Protein AF-0000000065898394 (afdb_homodimer)

Solvent-accessible surface area (backbone atoms only — not comparable to full-atom values): 13462 Å² total; per-residue (Å²): 128,86,86,62,83,46,70,69,46,39,51,31,12,18,53,19,0,8,52,13,18,29,51,33,50,51,50,41,50,46,38,35,69,76,65,64,40,54,68,66,58,34,49,41,51,39,34,35,53,18,21,33,49,26,18,24,44,48,18,25,50,54,57,53,61,62,63,65,68,68,86,78,73,74,71,81,68,70,71,54,57,51,35,18,48,29,56,3,20,16,17,8,27,6,44,39,29,60,54,48,48,55,35,64,75,39,86,59,51,65,64,35,51,52,50,50,51,51,43,52,50,53,36,53,64,46,24,59,61,24,21,52,50,13,28,49,57,50,75,94,130,86,86,61,85,46,72,69,46,41,51,31,12,17,53,18,0,8,52,12,18,30,51,33,50,52,52,41,49,45,39,35,68,76,65,63,41,54,69,66,57,35,49,39,51,39,33,36,53,18,22,33,51,25,19,24,44,47,19,25,49,53,58,56,60,62,64,67,69,70,87,80,75,75,70,81,69,71,74,53,56,50,36,18,49,29,56,2,21,17,18,7,26,4,46,38,30,62,55,46,48,56,34,64,76,38,87,60,52,66,63,34,51,52,50,52,51,51,42,52,52,53,38,54,64,46,25,59,61,24,22,51,50,14,30,49,58,52,76,94

Organism: Corynebacterium jeikeium (strain K411) (NCBI:txid306537)

InterPro domains:
  IPR003691 Fluoride-specific ion channel FluC [PF02537] (11-128)

pLDDT: mean 79.72, std 17.91, range [32.56, 98.62]

Structure (mmCIF, N/CA/C/O backbone):
data_AF-0000000065898394-model_v1
#
loop_
_entity.id
_entity.type
_entity.pdbx_description
1 polymer 'Fluoride-specific ion channel FluC 1'
#
loop_
_atom_site.group_PDB
_atom_site.id
_atom_site.type_symbol
_atom_site.label_atom_id
_atom_site.label_alt_id
_atom_site.label_comp_id
_atom_site.label_asym_id
_atom_site.label_entity_id
_atom_site.label_seq_id
_atom_site.pdbx_PDB_ins_code
_atom_site.Cartn_x
_atom_site.Cartn_y
_atom_site.Cartn_z
_atom_site.occupancy
_atom_site.B_iso_or_equiv
_atom_site.auth_seq_id
_atom_site.auth_comp_id
_atom_site.auth_asym_id
_atom_site.auth_atom_id
_atom_site.pdbx_PDB_model_num
ATOM 1 N N . MET A 1 1 ? 14.742 -14.758 -21.812 1 33.06 1 MET A N 1
ATOM 2 C CA . MET A 1 1 ? 13.406 -14.188 -21.75 1 33.06 1 MET A CA 1
ATOM 3 C C . MET A 1 1 ? 13.391 -12.922 -20.891 1 33.06 1 MET A C 1
ATOM 5 O O . MET A 1 1 ? 13.812 -12.953 -19.734 1 33.06 1 MET A O 1
ATOM 9 N N . ASN A 1 2 ? 13.594 -11.82 -21.281 1 41.19 2 ASN A N 1
ATOM 10 C CA . ASN A 1 2 ? 13.828 -10.469 -20.766 1 41.19 2 ASN A CA 1
ATOM 11 C C . ASN A 1 2 ? 12.781 -10.062 -19.734 1 41.19 2 ASN A C 1
ATOM 13 O O . ASN A 1 2 ? 11.617 -9.844 -20.078 1 41.19 2 ASN A O 1
ATOM 17 N N . THR A 1 3 ? 12.539 -10.742 -18.516 1 51.81 3 THR A N 1
ATOM 18 C CA . THR A 1 3 ? 11.633 -10.953 -17.391 1 51.81 3 THR A CA 1
ATOM 19 C C . THR A 1 3 ? 11.164 -9.625 -16.812 1 51.81 3 THR A C 1
ATOM 21 O O . THR A 1 3 ? 10.727 -9.562 -15.656 1 51.81 3 THR A O 1
ATOM 24 N N . GLY A 1 4 ? 11.523 -8.508 -17.516 1 61.09 4 GLY A N 1
ATOM 25 C CA . GLY A 1 4 ? 11.133 -7.176 -17.062 1 61.09 4 GLY A CA 1
ATOM 26 C C . GLY A 1 4 ? 9.656 -6.887 -17.266 1 61.09 4 GLY A C 1
ATOM 27 O O . GLY A 1 4 ? 8.953 -7.645 -17.938 1 61.09 4 GLY A O 1
ATOM 28 N N . ALA A 1 5 ? 9.086 -6.023 -16.469 1 74.06 5 ALA A N 1
ATOM 29 C CA . ALA A 1 5 ? 7.688 -5.605 -16.594 1 74.06 5 ALA A CA 1
ATOM 30 C C . ALA A 1 5 ? 7.359 -5.16 -18.016 1 74.06 5 ALA A C 1
ATOM 32 O O . ALA A 1 5 ? 8.086 -4.352 -18.594 1 74.06 5 ALA A O 1
ATOM 33 N N . THR A 1 6 ? 6.414 -5.875 -18.688 1 85.19 6 THR A N 1
ATOM 34 C CA . THR A 1 6 ? 5.941 -5.414 -19.984 1 85.19 6 THR A CA 1
ATOM 35 C C . THR A 1 6 ? 5.113 -4.141 -19.844 1 85.19 6 THR A C 1
ATOM 37 O O . THR A 1 6 ? 4.641 -3.822 -18.75 1 85.19 6 THR A O 1
ATOM 40 N N . LEU A 1 7 ? 5.078 -3.393 -20.938 1 90.06 7 LEU A N 1
ATOM 41 C CA . LEU A 1 7 ? 4.312 -2.152 -20.906 1 90.06 7 LEU A CA 1
ATOM 42 C C . LEU A 1 7 ? 2.855 -2.422 -20.547 1 90.06 7 LEU A C 1
ATOM 44 O O . LEU A 1 7 ? 2.236 -1.641 -19.828 1 90.06 7 LEU A O 1
ATOM 48 N N . ILE A 1 8 ? 2.336 -3.51 -21.062 1 90.69 8 ILE A N 1
ATOM 49 C CA . ILE A 1 8 ? 0.945 -3.848 -20.781 1 90.69 8 ILE A CA 1
ATOM 50 C C . ILE A 1 8 ? 0.788 -4.164 -19.297 1 90.69 8 ILE A C 1
ATOM 52 O O . ILE A 1 8 ? -0.216 -3.799 -18.672 1 90.69 8 ILE A O 1
ATOM 56 N N . GLU A 1 9 ? 1.745 -4.824 -18.719 1 92 9 GLU A N 1
ATOM 57 C CA . GLU A 1 9 ? 1.724 -5.109 -17.281 1 92 9 GLU A CA 1
ATOM 58 C C . GLU A 1 9 ? 1.818 -3.822 -16.469 1 92 9 GLU A C 1
ATOM 60 O O . GLU A 1 9 ? 1.101 -3.654 -15.484 1 92 9 GLU A O 1
ATOM 65 N N . LEU A 1 10 ? 2.641 -2.959 -16.938 1 94.69 10 LEU A N 1
ATOM 66 C CA . LEU A 1 10 ? 2.832 -1.697 -16.219 1 94.69 10 LEU A CA 1
ATOM 67 C C . LEU A 1 10 ? 1.564 -0.851 -16.281 1 94.69 10 LEU A C 1
ATOM 69 O O . LEU A 1 10 ? 1.188 -0.231 -15.273 1 94.69 10 LEU A O 1
ATOM 73 N N . LEU A 1 11 ? 0.945 -0.84 -17.406 1 96 11 LEU A N 1
ATOM 74 C CA . LEU A 1 11 ? -0.292 -0.081 -17.547 1 96 11 LEU A CA 1
ATOM 75 C C . LEU A 1 11 ? -1.404 -0.697 -16.703 1 96 11 LEU A C 1
ATOM 77 O O . LEU A 1 11 ? -2.215 0.022 -16.109 1 96 11 LEU A O 1
ATOM 81 N N . ALA A 1 12 ? -1.429 -1.987 -16.688 1 96.12 12 ALA A N 1
ATOM 82 C CA . ALA A 1 12 ? -2.412 -2.686 -15.867 1 96.12 12 ALA A CA 1
ATOM 83 C C . ALA A 1 12 ? -2.205 -2.377 -14.391 1 96.12 12 ALA A C 1
ATOM 85 O O . ALA A 1 12 ? -3.162 -2.076 -13.672 1 96.12 12 ALA A O 1
ATOM 86 N N . VAL A 1 13 ? -0.972 -2.4 -13.984 1 97.31 13 VAL A N 1
ATOM 87 C CA . VAL A 1 13 ? -0.625 -2.137 -12.594 1 97.31 13 VAL A CA 1
ATOM 88 C C . VAL A 1 13 ? -0.946 -0.684 -12.25 1 97.31 13 VAL A C 1
ATOM 90 O O . VAL A 1 13 ? -1.49 -0.4 -11.18 1 97.31 13 VAL A O 1
ATOM 93 N N . ALA A 1 14 ? -0.649 0.174 -13.18 1 98.25 14 ALA A N 1
ATOM 94 C CA . ALA A 1 14 ? -0.905 1.594 -12.953 1 98.25 14 ALA A CA 1
ATOM 95 C C . ALA A 1 14 ? -2.402 1.871 -12.844 1 98.25 14 ALA A C 1
ATOM 97 O O . ALA A 1 14 ? -2.844 2.613 -11.969 1 98.25 14 ALA A O 1
ATOM 98 N N . LEU A 1 15 ? -3.129 1.306 -13.734 1 97.81 15 LEU A N 1
ATOM 99 C CA . LEU A 1 15 ? -4.578 1.476 -13.719 1 97.81 15 LEU A CA 1
ATOM 100 C C . LEU A 1 15 ? -5.18 0.887 -12.445 1 97.81 15 LEU A C 1
ATOM 102 O O . LEU A 1 15 ? -5.992 1.531 -11.781 1 97.81 15 LEU A O 1
ATOM 106 N N . GLY A 1 16 ? -4.809 -0.313 -12.156 1 98.31 16 GLY A N 1
ATOM 107 C CA . GLY A 1 16 ? -5.266 -0.941 -10.922 1 98.31 16 GLY A CA 1
ATOM 108 C C . GLY A 1 16 ? -4.844 -0.188 -9.68 1 98.31 16 GLY A C 1
ATOM 109 O O . GLY A 1 16 ? -5.652 0.022 -8.773 1 98.31 16 GLY A O 1
ATOM 110 N N . GLY A 1 17 ? -3.57 0.218 -9.672 1 98.38 17 GLY A N 1
ATOM 111 C CA . GLY A 1 17 ? -3.033 0.947 -8.531 1 98.38 17 GLY A CA 1
ATOM 112 C C . GLY A 1 17 ? -3.729 2.273 -8.297 1 98.38 17 GLY A C 1
ATOM 113 O O . GLY A 1 17 ? -4.02 2.631 -7.152 1 98.38 17 GLY A O 1
ATOM 114 N N . GLY A 1 18 ? -3.926 2.994 -9.383 1 98.56 18 GLY A N 1
ATOM 115 C CA . GLY A 1 18 ? -4.66 4.242 -9.258 1 98.56 18 GLY A CA 1
ATOM 116 C C . GLY A 1 18 ? -6.078 4.055 -8.75 1 98.56 18 GLY A C 1
ATOM 117 O O . GLY A 1 18 ? -6.543 4.809 -7.895 1 98.56 18 GLY A O 1
ATOM 118 N N . THR A 1 19 ? -6.773 3.088 -9.305 1 98.31 19 THR A N 1
ATOM 119 C CA . THR A 1 19 ? -8.125 2.768 -8.852 1 98.31 19 THR A CA 1
ATOM 120 C C . THR A 1 19 ? -8.117 2.342 -7.387 1 98.31 19 THR A C 1
ATOM 122 O O . THR A 1 19 ? -8.984 2.748 -6.613 1 98.31 19 THR A O 1
ATOM 125 N N . GLY A 1 20 ? -7.152 1.517 -7.02 1 98.38 20 GLY A N 1
ATOM 126 C CA . GLY A 1 20 ? -7.012 1.089 -5.637 1 98.38 20 GLY A CA 1
ATOM 127 C C . GLY A 1 20 ? -6.773 2.24 -4.676 1 98.38 20 GLY A C 1
ATOM 128 O O . GLY A 1 20 ? -7.414 2.322 -3.627 1 98.38 20 GLY A O 1
ATOM 129 N N . ALA A 1 21 ? -5.91 3.08 -5.074 1 98.25 21 ALA A N 1
ATOM 130 C CA . ALA A 1 21 ? -5.594 4.242 -4.246 1 98.25 21 ALA A CA 1
ATOM 131 C C . ALA A 1 21 ? -6.816 5.137 -4.07 1 98.25 21 ALA A C 1
ATOM 133 O O . ALA A 1 21 ? -7.07 5.641 -2.971 1 98.25 21 ALA A O 1
ATOM 134 N N . ALA A 1 22 ? -7.512 5.34 -5.152 1 97.62 22 ALA A N 1
ATOM 135 C CA . ALA A 1 22 ? -8.719 6.156 -5.082 1 97.62 22 ALA A CA 1
ATOM 136 C C . ALA A 1 22 ? -9.766 5.516 -4.168 1 97.62 22 ALA A C 1
ATOM 138 O O . ALA A 1 22 ? -10.406 6.207 -3.373 1 97.62 22 ALA A O 1
ATOM 139 N N . ALA A 1 23 ? -10 4.246 -4.324 1 97.75 23 ALA A N 1
ATOM 140 C CA . ALA A 1 23 ? -10.945 3.521 -3.486 1 97.75 23 ALA A CA 1
ATOM 141 C C . ALA A 1 23 ? -10.547 3.594 -2.016 1 97.75 23 ALA A C 1
ATOM 143 O O . ALA A 1 23 ? -11.398 3.773 -1.141 1 97.75 23 ALA A O 1
ATOM 144 N N . ARG A 1 24 ? -9.273 3.381 -1.74 1 97.44 24 ARG A N 1
ATOM 145 C CA . ARG A 1 24 ? -8.766 3.525 -0.379 1 97.44 24 ARG A CA 1
ATOM 146 C C . ARG A 1 24 ? -9.094 4.902 0.184 1 97.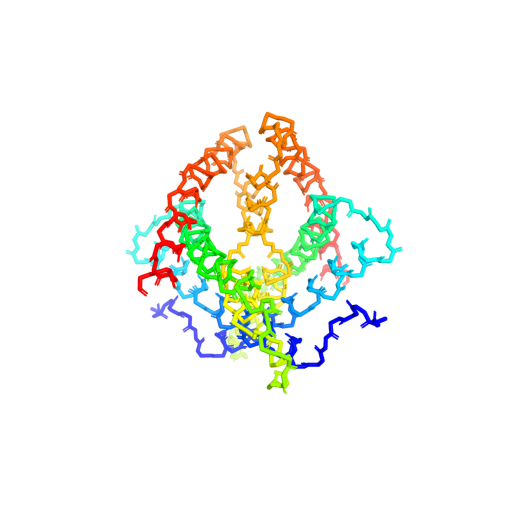44 24 ARG A C 1
ATOM 148 O O . ARG A 1 24 ? -9.547 5.023 1.324 1 97.44 24 ARG A O 1
ATOM 155 N N . TYR A 1 25 ? -8.836 5.879 -0.61 1 95.38 25 TYR A N 1
ATOM 156 C CA . TYR A 1 25 ? -9.039 7.258 -0.182 1 95.38 25 TYR A CA 1
ATOM 157 C C . TYR A 1 25 ? -10.5 7.504 0.18 1 95.38 25 TYR A C 1
ATOM 159 O O . TYR A 1 25 ? -10.797 8.102 1.217 1 95.38 25 TYR A O 1
ATOM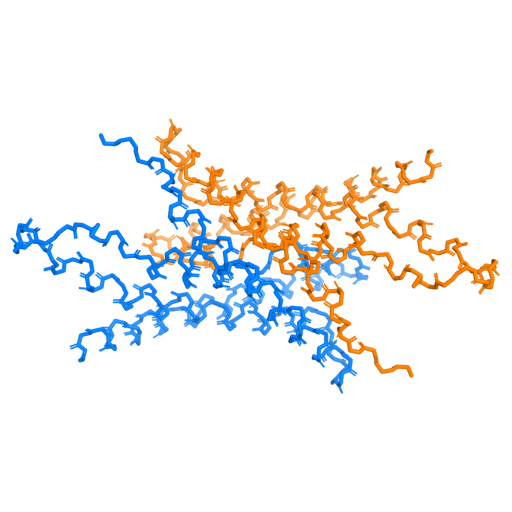 167 N N . VAL A 1 26 ? -11.344 7.055 -0.683 1 95.31 26 VAL A N 1
ATOM 168 C CA . VAL A 1 26 ? -12.773 7.238 -0.465 1 95.31 26 VAL A CA 1
ATOM 169 C C . VAL A 1 26 ? -13.211 6.48 0.788 1 95.31 26 VAL A C 1
ATOM 171 O O . VAL A 1 26 ? -13.906 7.031 1.644 1 95.31 26 VAL A O 1
ATOM 174 N N . LEU A 1 27 ? -12.828 5.242 0.938 1 94.56 27 LEU A N 1
ATOM 175 C CA . LEU A 1 27 ? -13.242 4.426 2.078 1 94.56 27 LEU A CA 1
ATOM 176 C C . LEU A 1 27 ? -12.648 4.969 3.373 1 94.56 27 LEU A C 1
ATOM 178 O O . LEU A 1 27 ? -13.352 5.098 4.379 1 94.56 27 LEU A O 1
ATOM 182 N N . ASP A 1 28 ? -11.328 5.273 3.354 1 93.12 28 ASP A N 1
ATOM 183 C CA . ASP A 1 28 ? -10.633 5.789 4.527 1 93.12 28 ASP A CA 1
ATOM 184 C C . ASP A 1 28 ? -11.273 7.086 5.02 1 93.12 28 ASP A C 1
ATOM 186 O O . ASP A 1 28 ? -11.539 7.238 6.215 1 93.12 28 ASP A O 1
ATOM 190 N N . THR A 1 29 ? -11.531 7.992 4.066 1 90.56 29 THR A N 1
ATOM 191 C CA . THR A 1 29 ? -12.141 9.273 4.414 1 90.56 29 THR A CA 1
ATOM 192 C C . THR A 1 29 ? -13.57 9.07 4.926 1 90.56 29 THR A C 1
ATOM 194 O O . THR A 1 29 ? -14 9.75 5.863 1 90.56 29 THR A O 1
ATOM 197 N N . HIS A 1 30 ? -14.266 8.156 4.266 1 91.19 30 HIS A N 1
ATOM 198 C CA . HIS A 1 30 ? -15.641 7.871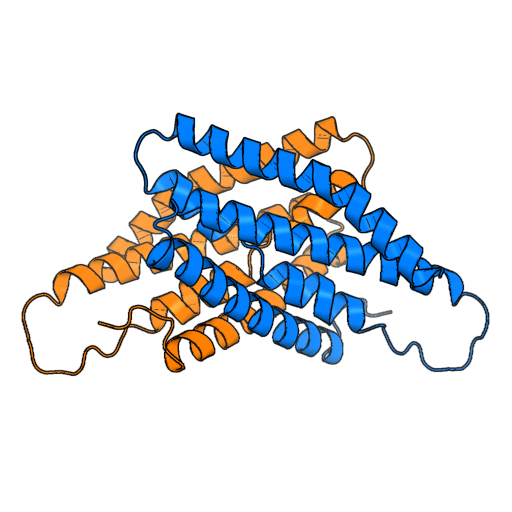 4.672 1 91.19 30 HIS A CA 1
ATOM 199 C C . HIS A 1 30 ? -15.688 7.328 6.098 1 91.19 30 HIS A C 1
ATOM 201 O O . HIS A 1 30 ? -16.516 7.766 6.902 1 91.19 30 HIS A O 1
ATOM 207 N N . LEU A 1 31 ? -14.859 6.414 6.461 1 90.44 31 LEU A N 1
ATOM 208 C CA . LEU A 1 31 ? -14.836 5.789 7.781 1 90.44 31 LEU A CA 1
ATOM 209 C C . LEU A 1 31 ? -14.422 6.793 8.852 1 90.44 31 LEU A C 1
ATOM 211 O O . LEU A 1 31 ? -14.953 6.781 9.961 1 90.44 31 LEU A O 1
ATOM 215 N N . LYS A 1 32 ? -13.531 7.711 8.555 1 86.69 32 LYS A N 1
ATOM 216 C CA . LYS A 1 32 ? -13.062 8.703 9.516 1 86.69 32 LYS A CA 1
ATOM 217 C C . LYS A 1 32 ? -14.086 9.82 9.703 1 86.69 32 LYS A C 1
ATOM 219 O O . LYS A 1 32 ? -14.367 10.227 10.836 1 86.69 32 LYS A O 1
ATOM 224 N N . SER A 1 33 ? -14.648 10.32 8.625 1 83.94 33 SER A N 1
ATOM 225 C CA . SER A 1 33 ? -15.547 11.469 8.688 1 83.94 33 SER A CA 1
ATOM 226 C C . SER A 1 33 ? -16.938 11.062 9.141 1 83.94 33 SER A C 1
ATOM 228 O O . SER A 1 33 ? -17.547 11.719 9.992 1 83.94 33 SER A O 1
ATOM 230 N N . LYS A 1 34 ? -17.422 10.07 8.578 1 78.75 34 LYS A N 1
ATOM 231 C CA . LYS A 1 34 ? -18.828 9.719 8.836 1 78.75 34 LYS A CA 1
ATOM 232 C C . LYS A 1 34 ? -18.953 8.898 10.117 1 78.75 34 LYS A C 1
ATOM 234 O O . LYS A 1 34 ? -19.938 9.047 10.852 1 78.75 34 LYS A O 1
ATOM 239 N N . HIS A 1 35 ? -17.938 8.156 10.5 1 77.62 35 HIS A N 1
ATOM 240 C CA . HIS A 1 35 ? -18.109 7.238 11.625 1 77.62 35 HIS A CA 1
ATOM 241 C C . HIS A 1 35 ? -17.172 7.594 12.773 1 77.62 35 HIS A C 1
ATOM 243 O O . HIS A 1 35 ? -17.234 6.973 13.836 1 77.62 35 HIS A O 1
ATOM 249 N N . GLY A 1 36 ? -16.344 8.602 12.555 1 78.75 36 GLY A N 1
ATOM 250 C CA . GLY A 1 36 ? -15.438 9.055 13.602 1 78.75 36 GLY A CA 1
ATOM 251 C C . GLY A 1 36 ? -14.398 8.023 13.992 1 78.75 36 GLY A C 1
ATOM 252 O O . GLY A 1 36 ? -13.945 7.992 15.133 1 78.75 36 GLY A O 1
ATOM 253 N N . TRP A 1 37 ? -14.086 7.098 13.062 1 80.06 37 TRP A N 1
ATOM 254 C CA . TRP A 1 37 ? -13.125 6.039 13.375 1 80.06 37 TRP A CA 1
ATOM 255 C C . TRP A 1 37 ? -11.727 6.613 13.555 1 80.06 37 TRP A C 1
ATOM 257 O O . TRP A 1 37 ? -11.344 7.574 12.883 1 80.06 37 TRP A O 1
ATOM 267 N N . ALA A 1 38 ? -11.102 5.98 14.516 1 82.5 38 ALA A N 1
ATOM 268 C CA . ALA A 1 38 ? -9.672 6.293 14.633 1 82.5 38 ALA A CA 1
ATOM 269 C C . ALA A 1 38 ? -8.922 5.895 13.367 1 82.5 38 ALA A C 1
ATOM 271 O O . ALA A 1 38 ? -9.219 4.863 12.758 1 82.5 38 ALA A O 1
ATOM 272 N N . PRO A 1 39 ? -7.957 6.648 13.008 1 84.94 39 PRO A N 1
ATOM 273 C CA . PRO A 1 39 ? -7.246 6.445 11.742 1 84.94 39 PRO A CA 1
ATOM 274 C C . PRO A 1 39 ? -6.672 5.039 11.602 1 84.94 39 PRO A C 1
ATOM 276 O O . PRO A 1 39 ? -6.746 4.441 10.523 1 84.94 39 PRO A O 1
ATOM 279 N N . LEU A 1 40 ? -6.191 4.484 12.664 1 83.69 40 LEU A N 1
ATOM 280 C CA . LEU A 1 40 ? -5.582 3.16 12.578 1 83.69 40 LEU A CA 1
ATOM 281 C C . LEU A 1 40 ? -6.637 2.094 12.312 1 83.69 40 LEU A C 1
ATOM 283 O O . LEU A 1 40 ? -6.363 1.098 11.633 1 83.69 40 LEU A O 1
ATOM 287 N N . TRP A 1 41 ? -7.848 2.34 12.805 1 85.38 41 TRP A N 1
ATOM 288 C CA . TRP A 1 41 ? -8.922 1.383 12.562 1 85.38 41 TRP A CA 1
ATOM 289 C C . TRP A 1 41 ? -9.375 1.438 11.109 1 85.38 41 TRP A C 1
ATOM 291 O O . TRP A 1 41 ? -9.672 0.405 10.5 1 85.38 41 TRP A O 1
ATOM 301 N N . SER A 1 42 ? -9.461 2.607 10.641 1 90.69 42 SER A N 1
ATOM 302 C CA . SER A 1 42 ? -9.82 2.768 9.234 1 90.69 42 SER A CA 1
ATOM 303 C C . SER A 1 42 ? -8.82 2.062 8.32 1 90.69 42 SER A C 1
ATOM 305 O O . SER A 1 42 ? -9.211 1.348 7.398 1 90.69 42 SER A O 1
ATOM 307 N N . LEU A 1 43 ? -7.578 2.197 8.625 1 90.69 43 LEU A N 1
ATOM 308 C CA . LEU A 1 43 ? -6.523 1.603 7.812 1 90.69 43 LEU A CA 1
ATOM 309 C C . LEU A 1 43 ? -6.492 0.087 7.988 1 90.69 43 LEU A C 1
ATOM 311 O O . LEU A 1 43 ? -6.148 -0.642 7.055 1 90.69 43 LEU A O 1
ATOM 315 N N . ALA A 1 44 ? -6.887 -0.333 9.188 1 88.38 44 ALA A N 1
ATOM 316 C CA . ALA A 1 44 ? -6.996 -1.772 9.406 1 88.38 44 ALA A CA 1
ATOM 317 C C . ALA A 1 44 ? -8.047 -2.389 8.484 1 88.38 44 ALA A C 1
ATOM 319 O O . ALA A 1 44 ? -7.828 -3.457 7.91 1 88.38 44 ALA A O 1
ATOM 320 N N . VAL A 1 45 ? -9.133 -1.725 8.344 1 91.62 45 VAL A N 1
ATOM 321 C CA . VAL A 1 45 ? -10.211 -2.201 7.48 1 91.62 45 VAL A CA 1
ATOM 322 C C . VAL A 1 45 ? -9.734 -2.207 6.027 1 91.62 45 VAL A C 1
ATOM 324 O O . VAL A 1 45 ? -9.945 -3.184 5.305 1 91.62 45 VAL A O 1
ATOM 327 N N . VAL A 1 46 ? -9.094 -1.174 5.582 1 94.5 46 VAL A N 1
ATOM 328 C CA . VAL A 1 46 ? -8.594 -1.032 4.223 1 94.5 46 VAL A CA 1
ATOM 329 C C . VAL A 1 46 ? -7.59 -2.145 3.924 1 94.5 46 VAL A C 1
ATOM 331 O O . VAL A 1 46 ? -7.684 -2.812 2.891 1 94.5 46 VAL A O 1
ATOM 334 N N . ASN A 1 47 ? -6.645 -2.35 4.812 1 93.44 47 ASN A N 1
ATOM 335 C CA . ASN A 1 47 ? -5.613 -3.359 4.605 1 93.44 47 ASN A CA 1
ATOM 336 C C . ASN A 1 47 ? -6.188 -4.773 4.668 1 93.44 47 ASN A C 1
ATOM 338 O O . ASN A 1 47 ? -5.77 -5.652 3.914 1 93.44 47 ASN A O 1
ATOM 342 N N . LEU A 1 48 ? -7.172 -4.938 5.559 1 91.12 48 LEU A N 1
ATOM 343 C CA . LEU A 1 48 ? -7.828 -6.238 5.652 1 91.12 48 LEU A CA 1
ATOM 344 C C . LEU A 1 48 ? -8.562 -6.566 4.355 1 91.12 48 LEU A C 1
ATOM 346 O O . LEU A 1 48 ? -8.406 -7.66 3.805 1 91.12 48 LEU A O 1
ATOM 350 N N . LEU A 1 49 ? -9.344 -5.648 3.895 1 94.44 49 LEU A N 1
ATOM 351 C CA . LEU A 1 49 ? -10.109 -5.852 2.67 1 94.44 49 LEU A CA 1
ATOM 352 C C . LEU A 1 49 ? -9.18 -6.09 1.481 1 94.44 49 LEU A C 1
ATOM 354 O O . LEU A 1 49 ? -9.43 -6.973 0.66 1 94.44 49 LEU A O 1
ATOM 358 N N . GLY A 1 50 ? -8.109 -5.262 1.354 1 95.38 50 GLY A N 1
ATOM 359 C CA . GLY A 1 50 ? -7.145 -5.445 0.283 1 95.38 50 GLY A CA 1
ATOM 360 C C . GLY A 1 50 ? -6.457 -6.801 0.325 1 95.38 50 GLY A C 1
ATOM 361 O O . GLY A 1 50 ? -6.199 -7.402 -0.718 1 95.38 50 GLY A O 1
ATOM 362 N N . THR A 1 51 ? -6.176 -7.281 1.522 1 91.62 51 THR A N 1
ATOM 363 C CA . THR A 1 51 ? -5.555 -8.586 1.698 1 91.62 51 THR A CA 1
ATOM 364 C C . THR A 1 51 ? -6.5 -9.703 1.256 1 91.62 51 THR A C 1
ATOM 366 O O . THR A 1 51 ? -6.078 -10.664 0.616 1 91.62 51 THR A O 1
ATOM 369 N N . VAL A 1 52 ? -7.754 -9.57 1.549 1 91.75 52 VAL A N 1
ATOM 370 C CA . VAL A 1 52 ? -8.75 -10.555 1.13 1 91.75 52 VAL A CA 1
ATOM 371 C C . VAL A 1 52 ? -8.844 -10.586 -0.394 1 91.75 52 VAL A C 1
ATOM 373 O O . VAL A 1 52 ? -8.844 -11.656 -1.004 1 91.75 52 VAL A O 1
ATOM 376 N N . VAL A 1 53 ? -8.844 -9.43 -0.994 1 94.5 53 VAL A N 1
ATOM 377 C CA . VAL A 1 53 ? -8.93 -9.336 -2.447 1 94.5 53 VAL A CA 1
ATOM 378 C C . VAL A 1 53 ? -7.707 -10 -3.08 1 94.5 53 VAL A C 1
ATOM 380 O O . VAL A 1 53 ? -7.836 -10.773 -4.031 1 94.5 53 VAL A O 1
ATOM 383 N N . LEU A 1 54 ? -6.578 -9.688 -2.559 1 92.69 54 LEU A N 1
ATOM 384 C CA . LEU A 1 54 ? -5.355 -10.266 -3.109 1 92.69 54 LEU A CA 1
ATOM 385 C C . LEU A 1 54 ? -5.359 -11.781 -2.961 1 92.69 54 LEU A C 1
ATOM 387 O O . LEU A 1 54 ? -4.969 -12.5 -3.885 1 92.69 54 LEU A O 1
ATOM 391 N N . GLY A 1 55 ? -5.754 -12.219 -1.789 1 89.12 55 GLY A N 1
ATOM 392 C CA . GLY A 1 55 ? -5.855 -13.656 -1.592 1 89.12 55 GLY A CA 1
ATOM 393 C C . GLY A 1 55 ? -6.793 -14.336 -2.576 1 89.12 55 GLY A C 1
ATOM 394 O O . GLY A 1 55 ? -6.469 -15.391 -3.127 1 89.12 55 GLY A O 1
ATOM 395 N N . LEU A 1 56 ? -7.941 -13.773 -2.811 1 90.69 56 LEU A N 1
ATOM 396 C CA . LEU A 1 56 ? -8.914 -14.312 -3.752 1 90.69 56 LEU A CA 1
ATOM 397 C C . LEU A 1 56 ? -8.344 -14.352 -5.164 1 90.69 56 LEU A C 1
ATOM 399 O O . LEU A 1 56 ? -8.477 -15.359 -5.867 1 90.69 56 LEU A O 1
ATOM 403 N N . VAL A 1 57 ? -7.676 -13.25 -5.527 1 91.62 57 VAL A N 1
ATOM 404 C CA . VAL A 1 57 ? -7.129 -13.141 -6.875 1 91.62 57 VAL A CA 1
ATOM 405 C C . VAL A 1 57 ? -5.973 -14.117 -7.043 1 91.62 57 VAL A C 1
ATOM 407 O O . VAL A 1 57 ? -5.848 -14.766 -8.086 1 91.62 57 VAL A O 1
ATOM 410 N N . LEU A 1 58 ? -5.168 -14.195 -6.074 1 87.88 58 LEU A N 1
ATOM 411 C CA . LEU A 1 58 ? -4.051 -15.133 -6.109 1 87.88 58 LEU A CA 1
ATOM 412 C C . LEU A 1 58 ? -4.551 -16.562 -6.199 1 87.88 58 LEU A C 1
ATOM 414 O O . LEU A 1 58 ? -4.051 -17.359 -7.008 1 87.88 58 LEU A O 1
ATOM 418 N N . GLY A 1 59 ? -5.465 -16.875 -5.332 1 86.5 59 GLY A N 1
ATOM 419 C CA . GLY A 1 59 ? -6.043 -18.219 -5.391 1 86.5 59 GLY A CA 1
ATOM 420 C C . GLY A 1 59 ? -6.668 -18.531 -6.734 1 86.5 59 GLY A C 1
ATOM 421 O O . GLY A 1 59 ? -6.496 -19.641 -7.258 1 86.5 59 GLY A O 1
ATOM 422 N N . TYR A 1 60 ? -7.348 -17.578 -7.27 1 87.31 60 TYR A N 1
ATOM 423 C CA . TYR A 1 60 ? -8.023 -17.75 -8.547 1 87.31 60 TYR A CA 1
ATOM 424 C C . TYR A 1 60 ? -7.023 -17.906 -9.688 1 87.31 60 TYR A C 1
ATOM 426 O O . TYR A 1 60 ? -7.191 -18.766 -10.562 1 87.31 60 TYR A O 1
ATOM 434 N N . THR A 1 61 ? -5.984 -17.078 -9.742 1 85.75 61 THR A N 1
ATOM 435 C CA . THR A 1 61 ? -5.051 -17.047 -10.859 1 85.75 61 THR A CA 1
ATOM 436 C C . THR A 1 61 ? -4.016 -18.156 -10.742 1 85.75 61 THR A C 1
ATOM 438 O O . THR A 1 61 ? -3.373 -18.516 -11.727 1 85.75 61 THR A O 1
ATOM 441 N N . SER A 1 62 ? -3.686 -18.641 -9.57 1 77.38 62 SER A N 1
ATOM 442 C CA . SER A 1 62 ? -2.736 -19.734 -9.398 1 77.38 62 SER A CA 1
ATOM 443 C C . SER A 1 62 ? -3.279 -21.031 -9.977 1 77.38 62 SER A C 1
ATOM 445 O O . SER A 1 62 ? -2.512 -21.875 -10.438 1 77.38 62 SER A O 1
ATOM 447 N N . GLN A 1 63 ? -4.461 -21.344 -9.82 1 62.81 63 GLN A N 1
ATOM 448 C CA . GLN A 1 63 ? -5.055 -22.562 -10.375 1 62.81 63 GLN A CA 1
ATOM 449 C C . GLN A 1 63 ? -5.125 -22.484 -11.898 1 62.81 63 GLN A C 1
ATOM 451 O O . GLN A 1 63 ? -5.027 -23.5 -12.578 1 62.81 63 GLN A O 1
ATOM 456 N N . HIS A 1 64 ? -5.332 -21.328 -12.367 1 54 64 HIS A N 1
ATOM 457 C CA . HIS A 1 64 ? -5.441 -21.219 -13.812 1 54 64 HIS A CA 1
ATOM 458 C C . HIS A 1 64 ? -4.066 -21.141 -14.469 1 54 64 HIS A C 1
ATOM 460 O O . HIS A 1 64 ? -3.918 -21.469 -15.648 1 54 64 HIS A O 1
ATOM 466 N N . LEU A 1 65 ? -3.107 -20.578 -13.82 1 49.41 65 LEU A N 1
ATOM 467 C CA . LEU A 1 65 ? -1.78 -20.547 -14.422 1 49.41 65 LEU A CA 1
ATOM 468 C C . LEU A 1 65 ? -1.183 -21.953 -14.492 1 49.41 65 LEU A C 1
ATOM 470 O O . LEU A 1 65 ? -0.348 -22.234 -15.352 1 49.41 65 LEU A O 1
ATOM 474 N N . ASP A 1 66 ? -1.276 -22.797 -13.516 1 42.22 66 ASP A N 1
ATOM 475 C CA . ASP A 1 66 ? -0.732 -24.141 -13.648 1 42.22 66 ASP A CA 1
ATOM 476 C C . ASP A 1 66 ? -1.395 -24.891 -14.805 1 42.22 66 ASP A C 1
ATOM 478 O O . ASP A 1 66 ? -0.796 -25.797 -15.391 1 42.22 66 ASP A O 1
ATOM 482 N N . GLY A 1 67 ? -2.715 -24.891 -14.922 1 37.84 67 GLY A N 1
ATOM 483 C CA . GLY A 1 67 ? -3.268 -25.797 -15.922 1 37.84 67 GLY A CA 1
ATOM 484 C C . GLY A 1 67 ? -2.84 -25.453 -17.328 1 37.84 67 GLY A C 1
ATOM 485 O O . GLY A 1 67 ? -3.264 -26.109 -18.297 1 37.84 67 GLY A O 1
ATOM 486 N N . ALA A 1 68 ? -2.668 -24.281 -17.781 1 38.44 68 ALA A N 1
ATOM 487 C CA . ALA A 1 68 ? -2.34 -24.188 -19.188 1 38.44 68 ALA A CA 1
ATOM 488 C C . ALA A 1 68 ? -0.95 -24.75 -19.469 1 38.44 68 ALA A C 1
ATOM 490 O O . ALA A 1 68 ? -0.036 -24.016 -19.844 1 38.44 68 ALA A O 1
ATOM 491 N N . ALA A 1 69 ? -0.41 -25.75 -18.859 1 35.38 69 ALA A N 1
ATOM 492 C CA . ALA A 1 69 ? 0.729 -26.469 -19.422 1 35.38 69 ALA A CA 1
ATOM 493 C C . ALA A 1 69 ? 0.498 -26.781 -20.891 1 35.38 69 ALA A C 1
ATOM 495 O O . ALA A 1 69 ? 1.452 -26.922 -21.672 1 35.38 69 ALA A O 1
ATOM 496 N N . GLY A 1 70 ? -0.465 -27.719 -21.312 1 32.56 70 GLY A N 1
ATOM 497 C CA . GLY A 1 70 ? -0.492 -28.344 -22.625 1 32.56 70 GLY A CA 1
ATOM 498 C C . GLY A 1 70 ? -0.631 -27.344 -23.75 1 32.56 70 GLY A C 1
ATOM 499 O O . GLY A 1 70 ? -0.096 -27.547 -24.844 1 32.56 70 GLY A O 1
ATOM 500 N N . SER A 1 71 ? -1.993 -27 -24.172 1 34.03 71 SER A N 1
ATOM 501 C CA . SER A 1 71 ? -2.209 -26.5 -25.531 1 34.03 71 SER A CA 1
ATOM 502 C C . SER A 1 71 ? -1.362 -25.25 -25.797 1 34.03 71 SER A C 1
ATOM 504 O O . SER A 1 71 ? -1.384 -24.297 -25.016 1 34.03 71 SER A O 1
ATOM 506 N N . THR A 1 72 ? -0.214 -25.359 -26.547 1 33.72 72 THR A N 1
ATOM 507 C CA . THR A 1 72 ? 0.863 -24.656 -27.234 1 33.72 72 THR A CA 1
ATOM 508 C C . THR A 1 72 ? 0.419 -23.25 -27.625 1 33.72 72 THR A C 1
ATOM 510 O O . THR A 1 72 ? 1.25 -22.359 -27.812 1 33.72 72 THR A O 1
ATOM 513 N N . SER A 1 73 ? -0.568 -23.219 -28.656 1 34.69 73 SER A N 1
ATOM 514 C CA . SER A 1 73 ? -0.759 -22.203 -29.688 1 34.69 73 SER A CA 1
ATOM 515 C C . SER A 1 73 ? -1.049 -20.844 -29.062 1 34.69 73 SER A C 1
ATOM 517 O O . SER A 1 73 ? -1.013 -19.812 -29.734 1 34.69 73 SER A O 1
ATOM 519 N N . ALA A 1 74 ? -2.342 -20.859 -28.5 1 37.19 74 ALA A N 1
ATOM 520 C CA . ALA A 1 74 ? -2.875 -19.516 -28.312 1 37.19 74 ALA A CA 1
ATOM 521 C C . ALA A 1 74 ? -1.944 -18.672 -27.453 1 37.19 74 ALA A C 1
ATOM 523 O O . ALA A 1 74 ? -1.319 -19.188 -26.516 1 37.19 74 ALA A O 1
ATOM 524 N N . GLY A 1 75 ? -1.388 -17.656 -27.891 1 37.84 75 GLY A N 1
ATOM 525 C CA . GLY A 1 75 ? -0.508 -16.578 -27.453 1 37.84 75 GLY A CA 1
ATOM 526 C C . GLY A 1 75 ? -0.595 -16.297 -25.953 1 37.84 75 GLY A C 1
ATOM 527 O O . GLY A 1 75 ? -1.667 -16.422 -25.359 1 37.84 75 GLY A O 1
ATOM 528 N N . GLU A 1 76 ? 0.43 -16.656 -25.125 1 39.84 76 GLU A N 1
ATOM 529 C CA . GLU A 1 76 ? 0.694 -16.375 -23.719 1 39.84 76 GLU A CA 1
ATOM 530 C C . GLU A 1 76 ? -0.047 -15.109 -23.266 1 39.84 76 GLU A C 1
ATOM 532 O O . GLU A 1 76 ? 0.45 -14 -23.438 1 39.84 76 GLU A O 1
ATOM 537 N N . THR A 1 77 ? -1.129 -14.812 -23.828 1 44.75 77 THR A N 1
ATOM 538 C CA . THR A 1 77 ? -1.886 -13.688 -23.281 1 44.75 77 THR A CA 1
ATOM 539 C C . THR A 1 77 ? -1.6 -13.508 -21.797 1 44.75 77 THR A C 1
ATOM 541 O O . THR A 1 77 ? -1.922 -14.375 -20.984 1 44.75 77 THR A O 1
ATOM 544 N N . GLN A 1 78 ? -0.349 -13.133 -21.422 1 53.44 78 GLN A N 1
ATOM 545 C CA . GLN A 1 78 ? 0.158 -12.766 -20.109 1 53.44 78 GLN 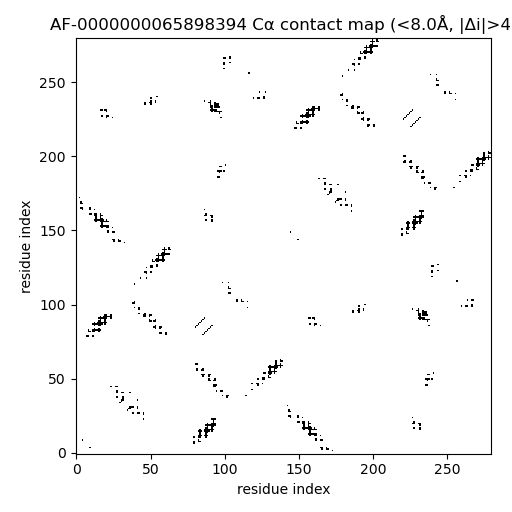A CA 1
ATOM 546 C C . GLN A 1 78 ? -0.975 -12.312 -19.188 1 53.44 78 GLN A C 1
ATOM 548 O O . GLN A 1 78 ? -1.733 -11.406 -19.531 1 53.44 78 GLN A O 1
ATOM 553 N N . ASP A 1 79 ? -1.674 -13.203 -18.453 1 74.81 79 ASP A N 1
ATOM 554 C CA . ASP A 1 79 ? -2.822 -12.961 -17.578 1 74.81 79 ASP A CA 1
ATOM 555 C C . ASP A 1 79 ? -2.656 -11.656 -16.797 1 74.81 79 ASP A C 1
ATOM 557 O O . ASP A 1 79 ? -1.699 -11.508 -16.031 1 74.81 79 ASP A O 1
ATOM 561 N N . ILE A 1 80 ? -3.266 -10.586 -17.391 1 87.31 80 ILE A N 1
ATOM 562 C CA . ILE A 1 80 ? -3.186 -9.234 -16.844 1 87.31 80 ILE A CA 1
ATOM 563 C C . ILE A 1 80 ? -4.059 -9.125 -15.594 1 87.31 80 ILE A C 1
ATOM 565 O O . ILE A 1 80 ? -4.047 -8.102 -14.906 1 87.31 80 ILE A O 1
ATOM 569 N N . LEU A 1 81 ? -4.652 -10.25 -15.297 1 89.25 81 LEU A N 1
ATOM 570 C CA . LEU A 1 81 ? -5.559 -10.188 -14.148 1 89.25 81 LEU A CA 1
ATOM 571 C C . LEU A 1 81 ? -4.781 -9.984 -12.852 1 89.25 81 LEU A C 1
ATOM 573 O O . LEU A 1 81 ? -5.141 -9.141 -12.031 1 89.25 81 LEU A O 1
ATOM 577 N N . TYR A 1 82 ? -3.707 -10.711 -12.719 1 92.19 82 TYR A N 1
ATOM 578 C CA . TYR A 1 82 ? -2.934 -10.602 -11.484 1 92.19 82 TYR A CA 1
ATOM 579 C C . TYR A 1 82 ? -2.223 -9.258 -11.398 1 92.19 82 TYR A C 1
ATOM 581 O O . TYR A 1 82 ? -2.303 -8.57 -10.375 1 92.19 82 TYR A O 1
ATOM 589 N N . PRO A 1 83 ? -1.645 -8.781 -12.477 1 93.81 83 PRO A N 1
ATOM 590 C CA . PRO A 1 83 ? -1.055 -7.438 -12.43 1 93.81 83 PRO A CA 1
ATOM 591 C C . PRO A 1 83 ? -2.094 -6.344 -12.203 1 93.81 83 PRO A C 1
ATOM 593 O O . PRO A 1 83 ? -1.823 -5.367 -11.5 1 93.81 83 PRO A O 1
ATOM 596 N N . LEU A 1 84 ? -3.252 -6.504 -12.703 1 96 84 LEU A N 1
ATOM 597 C CA . LEU A 1 84 ? -4.297 -5.492 -12.617 1 96 84 LEU A CA 1
ATOM 598 C C . LEU A 1 84 ? -4.969 -5.52 -11.25 1 96 84 LEU A C 1
ATOM 600 O O . LEU A 1 84 ? -5.012 -4.5 -10.555 1 96 84 LEU A O 1
ATOM 604 N N . LEU A 1 85 ? -5.398 -6.707 -10.859 1 96.25 85 LEU A N 1
ATOM 605 C CA . LEU A 1 85 ? -6.238 -6.793 -9.672 1 96.25 85 LEU A CA 1
ATOM 606 C C . LEU A 1 85 ? -5.398 -7.102 -8.43 1 96.25 85 LEU A C 1
ATOM 608 O O . LEU A 1 85 ? -5.691 -6.609 -7.34 1 96.25 85 LEU A O 1
ATOM 612 N N . GLY A 1 86 ? -4.359 -7.949 -8.547 1 94.5 86 GLY A N 1
ATOM 613 C CA . GLY A 1 86 ? -3.525 -8.328 -7.422 1 94.5 86 GLY A CA 1
ATOM 614 C C . GLY A 1 86 ? -2.479 -7.289 -7.074 1 94.5 86 GLY A C 1
ATOM 615 O O . GLY A 1 86 ? -2.596 -6.598 -6.059 1 94.5 86 GLY A O 1
ATOM 616 N N . ILE A 1 87 ? -1.596 -7.066 -8.055 1 93.44 87 ILE A N 1
ATOM 617 C CA . ILE A 1 87 ? -0.469 -6.168 -7.82 1 93.44 87 ILE A CA 1
ATOM 618 C C . ILE A 1 87 ? -0.955 -4.719 -7.809 1 93.44 87 ILE A C 1
ATOM 620 O O . ILE A 1 87 ? -0.577 -3.939 -6.93 1 93.44 87 ILE A O 1
ATOM 624 N N . GLY A 1 88 ? -1.817 -4.395 -8.766 1 96.94 88 GLY A N 1
ATOM 625 C CA . GLY A 1 88 ? -2.293 -3.025 -8.891 1 96.94 88 GLY A CA 1
ATOM 626 C C . GLY A 1 88 ? -3.387 -2.684 -7.895 1 96.94 88 GLY A C 1
ATOM 627 O O . GLY A 1 88 ? -3.133 -2.016 -6.891 1 96.94 88 GLY A O 1
ATOM 628 N N . LEU A 1 89 ? -4.578 -3.236 -8.094 1 97.88 89 LEU A N 1
ATOM 629 C CA . LEU A 1 89 ? -5.754 -2.834 -7.328 1 97.88 89 LEU A CA 1
ATOM 630 C C . LEU A 1 89 ? -5.574 -3.139 -5.848 1 97.88 89 LEU A C 1
ATOM 632 O O . LEU A 1 89 ? -5.676 -2.242 -5.008 1 97.88 89 LEU A O 1
ATOM 636 N N . ALA A 1 90 ? -5.316 -4.398 -5.5 1 96.5 90 ALA A N 1
ATOM 637 C CA . ALA A 1 90 ? -5.141 -4.762 -4.098 1 96.5 90 ALA A CA 1
ATOM 638 C C . ALA A 1 90 ? -3.924 -4.066 -3.498 1 96.5 90 ALA A C 1
ATOM 640 O O . ALA A 1 90 ? -3.98 -3.562 -2.373 1 96.5 90 ALA A O 1
ATOM 641 N N . GLY A 1 91 ? -2.855 -3.984 -4.281 1 95.56 91 GLY A N 1
ATOM 642 C CA . GLY A 1 91 ? -1.651 -3.301 -3.838 1 95.56 91 GLY A CA 1
ATOM 643 C C . GLY A 1 91 ? -1.855 -1.812 -3.623 1 95.56 91 GLY A C 1
ATOM 644 O O . GLY A 1 91 ? -1.37 -1.249 -2.641 1 95.56 91 GLY A O 1
ATOM 645 N N . GLY A 1 92 ? -2.502 -1.19 -4.5 1 96.56 92 GLY A N 1
ATOM 646 C CA . GLY A 1 92 ? -2.777 0.234 -4.398 1 96.56 92 GLY A CA 1
ATOM 647 C C . GLY A 1 92 ? -3.809 0.567 -3.338 1 96.56 92 GLY A C 1
ATOM 648 O O . GLY A 1 92 ? -3.809 1.672 -2.791 1 96.56 92 GLY A O 1
ATOM 649 N N . PHE A 1 93 ? -4.668 -0.357 -3.107 1 97.88 93 PHE A N 1
ATOM 650 C CA . PHE A 1 93 ? -5.707 -0.182 -2.1 1 97.88 93 PHE A CA 1
ATOM 651 C C . PHE A 1 93 ? -5.125 -0.287 -0.695 1 97.88 93 PHE A C 1
ATOM 653 O O . PHE A 1 93 ? -5.582 0.393 0.226 1 97.88 93 PHE A O 1
ATOM 660 N N . THR A 1 94 ? -4.129 -1.13 -0.507 1 95.62 94 THR A N 1
ATOM 661 C CA . THR A 1 94 ? -3.502 -1.284 0.8 1 95.62 94 THR A CA 1
ATOM 662 C C . THR A 1 94 ? -2.332 -0.317 0.955 1 95.62 94 THR A C 1
ATOM 664 O O . THR A 1 94 ? -1.842 0.237 -0.031 1 95.62 94 THR A O 1
ATOM 667 N N . THR A 1 95 ? -1.966 -0.031 2.113 1 93.5 95 THR A N 1
ATOM 668 C CA . THR A 1 95 ? -0.872 0.909 2.332 1 93.5 95 THR A CA 1
ATOM 669 C C . THR A 1 95 ? -0.092 0.549 3.594 1 93.5 95 THR A C 1
ATOM 671 O O . THR A 1 95 ? -0.669 0.068 4.57 1 93.5 95 THR A O 1
ATOM 674 N N . PHE A 1 96 ? 1.144 0.82 3.541 1 90.25 96 PHE A N 1
ATOM 675 C CA . PHE A 1 96 ? 2.033 0.642 4.68 1 90.25 96 PHE A CA 1
ATOM 676 C C . PHE A 1 96 ? 2.479 1.989 5.238 1 90.25 96 PHE A C 1
ATOM 678 O O . PHE A 1 96 ? 2.473 2.199 6.453 1 90.25 96 PHE A O 1
ATOM 685 N N . SER A 1 97 ? 2.771 2.928 4.434 1 89.94 97 SER A N 1
ATOM 686 C CA . SER A 1 97 ? 3.338 4.211 4.836 1 89.94 97 SER A CA 1
ATOM 687 C C . SER A 1 97 ? 2.355 5.004 5.691 1 89.94 97 SER A C 1
ATOM 689 O O . SER A 1 97 ? 2.748 5.621 6.688 1 89.94 97 SER A O 1
ATOM 691 N N . THR A 1 98 ? 1.048 4.973 5.273 1 88.12 98 THR A N 1
ATOM 692 C CA . THR A 1 98 ? 0.054 5.734 6.023 1 88.12 98 THR A CA 1
ATOM 693 C C . THR A 1 98 ? -0.14 5.141 7.418 1 88.12 98 THR A C 1
ATOM 695 O O . THR A 1 98 ? -0.369 5.871 8.383 1 88.12 98 THR A O 1
ATOM 698 N N . VAL A 1 99 ? -0.069 3.83 7.508 1 85.75 99 VAL A N 1
ATOM 699 C CA . VAL A 1 99 ? -0.149 3.178 8.812 1 85.75 99 VAL A CA 1
ATOM 700 C C . VAL A 1 99 ? 1.003 3.648 9.695 1 85.75 99 VAL A C 1
ATOM 702 O O . VAL A 1 99 ? 0.806 3.943 10.875 1 85.75 99 VAL A O 1
ATOM 705 N N . MET A 1 100 ? 2.145 3.779 9.141 1 82.25 100 MET A N 1
ATOM 706 C CA . MET A 1 100 ? 3.318 4.211 9.891 1 82.25 100 MET A CA 1
ATOM 707 C C . MET A 1 100 ? 3.15 5.645 10.383 1 82.25 100 MET A C 1
ATOM 709 O O . MET A 1 100 ? 3.545 5.973 11.508 1 82.25 100 MET A O 1
ATOM 713 N N . VAL A 1 101 ? 2.576 6.473 9.578 1 78.69 101 VAL A N 1
ATOM 714 C CA . VAL A 1 101 ? 2.324 7.859 9.953 1 78.69 101 VAL A CA 1
ATOM 715 C C . VAL A 1 101 ? 1.397 7.906 11.164 1 78.69 101 VAL A C 1
ATOM 717 O O . VAL A 1 101 ? 1.63 8.672 12.109 1 78.69 101 VAL A O 1
ATOM 720 N N . GLU A 1 102 ? 0.394 7.094 11.07 1 78 102 GLU A N 1
ATOM 721 C CA . GLU A 1 102 ? -0.586 7.121 12.148 1 78 102 GLU A CA 1
ATOM 722 C C . GLU A 1 102 ? -0.001 6.559 13.445 1 78 102 GLU A C 1
ATOM 724 O O . GLU A 1 102 ? -0.38 6.977 14.539 1 78 102 GLU A O 1
ATOM 729 N N . VAL A 1 103 ? 0.908 5.648 13.344 1 74.62 103 VAL A N 1
ATOM 730 C CA . VAL A 1 103 ? 1.573 5.066 14.508 1 74.62 103 VAL A CA 1
ATOM 731 C C . VAL A 1 103 ? 2.479 6.105 15.156 1 74.62 103 VAL A C 1
ATOM 733 O O . VAL A 1 103 ? 2.547 6.195 16.391 1 74.62 103 VAL A O 1
ATOM 736 N N . PHE A 1 104 ? 3.002 7.039 14.375 1 68.62 104 PHE A N 1
ATOM 737 C CA . PHE A 1 104 ? 4.039 7.906 14.922 1 68.62 104 PHE A CA 1
ATOM 738 C C . PHE A 1 104 ? 3.475 9.289 15.242 1 68.62 104 PHE A C 1
ATOM 740 O O . PHE A 1 104 ? 4.047 10.023 16.047 1 68.62 104 PHE A O 1
ATOM 747 N N . THR A 1 105 ? 2.506 9.672 14.586 1 68.38 105 THR A N 1
ATOM 748 C CA . THR A 1 105 ? 2.037 11.031 14.82 1 68.38 105 THR A CA 1
ATOM 749 C C . THR A 1 105 ? 1.108 11.078 16.031 1 68.38 105 THR A C 1
ATOM 751 O O . THR A 1 105 ? 0.698 12.156 16.469 1 68.38 105 THR A O 1
ATOM 754 N N . ARG A 1 106 ? 0.82 9.977 16.609 1 64.56 106 ARG A N 1
ATOM 755 C CA . ARG A 1 106 ? -0.046 9.977 17.797 1 64.56 106 ARG A CA 1
ATOM 756 C C . ARG A 1 106 ? 0.73 9.586 19.047 1 64.56 106 ARG A C 1
ATOM 758 O O . ARG A 1 106 ? 1.74 8.883 18.953 1 64.56 106 ARG A O 1
ATOM 765 N N . PRO A 1 107 ? 0.213 10.172 20.109 1 63.66 107 PRO A N 1
ATOM 766 C CA . PRO A 1 107 ? 0.882 9.859 21.375 1 63.66 107 PRO A CA 1
ATOM 767 C C . PRO A 1 107 ? 0.781 8.383 21.75 1 63.66 107 PRO A C 1
ATOM 769 O O . PRO A 1 107 ? -0.081 7.672 21.234 1 63.66 107 PRO A O 1
ATOM 772 N N . GLN A 1 108 ? 1.746 7.812 22.625 1 67.44 108 GLN A N 1
ATOM 773 C CA . GLN A 1 108 ? 1.841 6.473 23.188 1 67.44 108 GLN A CA 1
ATOM 774 C C . GLN A 1 108 ? 2.271 5.457 22.141 1 67.44 108 GLN A C 1
ATOM 776 O O . GLN A 1 108 ? 1.511 4.551 21.797 1 67.44 108 GLN A O 1
ATOM 781 N N . PRO A 1 109 ? 3.434 5.578 21.734 1 63.94 109 PRO A N 1
ATOM 782 C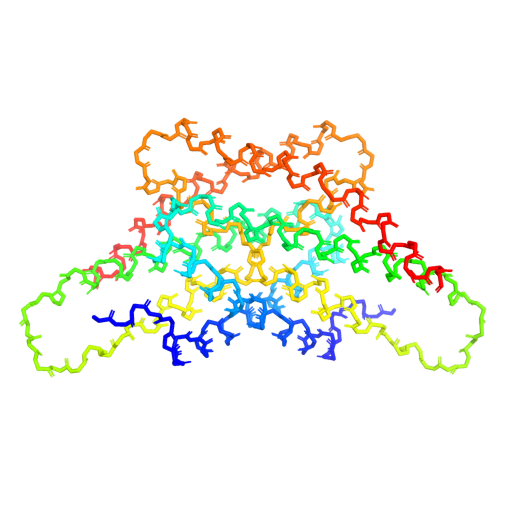 CA . PRO A 1 109 ? 3.963 4.762 20.641 1 63.94 109 PRO A CA 1
ATOM 783 C C . PRO A 1 109 ? 3.85 3.264 20.922 1 63.94 109 PRO A C 1
ATOM 785 O O . PRO A 1 109 ? 3.596 2.48 20 1 63.94 109 PRO A O 1
ATOM 788 N N . ALA A 1 110 ? 3.838 2.945 22.141 1 66.5 110 ALA A N 1
ATOM 789 C CA . ALA A 1 110 ? 3.764 1.524 22.469 1 66.5 110 ALA A CA 1
ATOM 790 C C . ALA A 1 110 ? 2.41 0.94 22.078 1 66.5 110 ALA A C 1
ATOM 792 O O . ALA A 1 110 ? 2.34 -0.155 21.516 1 66.5 110 ALA A O 1
ATOM 793 N N . ARG A 1 111 ? 1.348 1.634 22.438 1 68.12 111 ARG A N 1
ATOM 794 C CA . ARG A 1 111 ? 0.001 1.168 22.125 1 68.12 111 ARG A CA 1
ATOM 795 C C . ARG A 1 111 ? -0.222 1.104 20.625 1 68.12 111 ARG A C 1
ATOM 797 O O . ARG A 1 111 ? -0.897 0.201 20.125 1 68.12 111 ARG A O 1
ATOM 804 N N . ARG A 1 112 ? 0.466 1.939 19.969 1 70.12 112 ARG A N 1
ATOM 805 C CA . ARG A 1 112 ? 0.257 2.008 18.531 1 70.12 112 ARG A CA 1
ATOM 806 C C . ARG A 1 112 ? 1.012 0.892 17.812 1 70.12 112 ARG A C 1
ATOM 808 O O . ARG A 1 112 ? 0.516 0.328 16.844 1 70.12 112 ARG A O 1
ATOM 815 N N . ILE A 1 113 ? 2.15 0.519 18.391 1 69.81 113 ILE A N 1
ATOM 816 C CA . ILE A 1 113 ? 2.887 -0.623 17.859 1 69.81 113 ILE A CA 1
ATOM 817 C C . ILE A 1 113 ? 2.062 -1.896 18.031 1 69.81 113 ILE A C 1
ATOM 819 O O . ILE A 1 113 ? 1.995 -2.73 17.125 1 69.81 113 ILE A O 1
ATOM 823 N N . ALA A 1 114 ? 1.41 -1.928 19.125 1 72.56 114 ALA A N 1
ATOM 824 C CA . ALA A 1 114 ? 0.549 -3.078 19.391 1 72.56 114 ALA A CA 1
ATOM 825 C C . ALA A 1 114 ? -0.609 -3.133 18.391 1 72.56 114 ALA A C 1
ATOM 827 O O . ALA A 1 114 ? -1.017 -4.215 17.969 1 72.56 114 ALA A O 1
ATOM 828 N N . GLY A 1 115 ? -1.11 -1.974 18.047 1 74.25 115 GLY A N 1
ATOM 829 C CA . GLY A 1 115 ? -2.178 -1.905 17.047 1 74.25 115 GLY A CA 1
ATOM 830 C C . GLY A 1 115 ? -1.747 -2.375 15.68 1 74.25 115 GLY A C 1
ATOM 831 O O . GLY A 1 115 ? -2.486 -3.094 15 1 74.25 115 GLY A O 1
ATOM 832 N N . VAL A 1 116 ? -0.531 -2.092 15.344 1 75.38 116 VAL A N 1
ATOM 833 C CA . VAL A 1 116 ? 0.004 -2.492 14.047 1 75.38 116 VAL A CA 1
ATOM 834 C C . VAL A 1 116 ? 0.209 -4.004 14.016 1 75.38 116 VAL A C 1
ATOM 836 O O . VAL A 1 116 ? -0.113 -4.66 13.023 1 75.38 116 VAL A O 1
ATOM 839 N N . VAL A 1 117 ? 0.711 -4.473 15.07 1 73.5 117 VAL A N 1
ATOM 840 C CA . VAL A 1 117 ? 0.932 -5.91 15.18 1 73.5 117 VAL A CA 1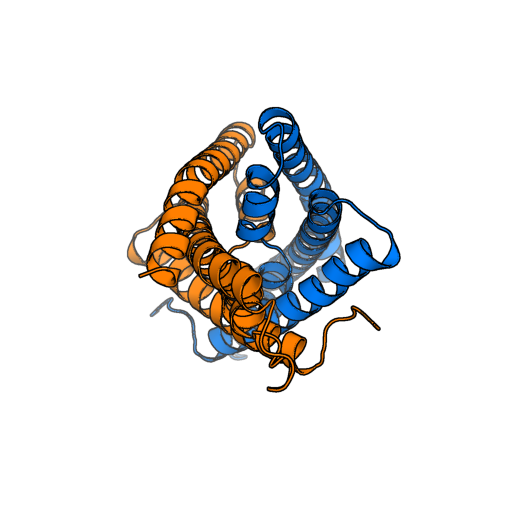
ATOM 841 C C . VAL A 1 117 ? -0.406 -6.645 15.117 1 73.5 117 VAL A C 1
ATOM 843 O O . VAL A 1 117 ? -0.536 -7.66 14.43 1 73.5 117 VAL A O 1
ATOM 846 N N . GLY A 1 118 ? -1.342 -6.105 15.844 1 76.75 118 GLY A N 1
ATOM 847 C CA . GLY A 1 118 ? -2.668 -6.703 15.805 1 76.75 118 GLY A CA 1
ATOM 848 C C . GLY A 1 118 ? -3.271 -6.723 14.414 1 76.75 118 GLY A C 1
ATOM 849 O O . GLY A 1 118 ? -3.842 -7.734 14 1 76.75 118 GLY A O 1
ATOM 850 N N . MET A 1 119 ? -3.109 -5.66 13.695 1 76.88 119 MET A N 1
ATOM 851 C CA . MET A 1 119 ? -3.594 -5.562 12.32 1 76.88 119 MET A CA 1
ATOM 852 C C . MET A 1 119 ? -2.914 -6.602 11.43 1 76.88 119 MET A C 1
ATOM 854 O O . MET A 1 119 ? -3.576 -7.281 10.648 1 76.88 119 MET A O 1
ATOM 858 N N . ALA A 1 120 ? -1.631 -6.754 11.57 1 76.44 120 ALA A N 1
ATOM 859 C CA . ALA A 1 120 ? -0.869 -7.711 10.773 1 76.44 120 ALA A CA 1
ATOM 860 C C . ALA A 1 120 ? -1.337 -9.141 11.031 1 76.44 120 ALA A C 1
ATOM 862 O O . ALA A 1 120 ? -1.495 -9.93 10.102 1 76.44 120 ALA A O 1
ATOM 863 N N . VAL A 1 121 ? -1.619 -9.406 12.258 1 75.25 121 VAL A N 1
ATOM 864 C CA . VAL A 1 121 ? -2.043 -10.742 12.648 1 75.25 121 VAL A CA 1
ATOM 865 C C . VAL A 1 121 ? -3.412 -11.047 12.047 1 75.25 121 VAL A C 1
ATOM 867 O O . VAL A 1 121 ? -3.631 -12.133 11.5 1 75.25 121 VAL A O 1
ATOM 870 N N . VAL A 1 122 ? -4.305 -10.156 12.141 1 78 122 VAL A N 1
ATOM 871 C CA . VAL A 1 122 ? -5.652 -10.344 11.617 1 78 122 VAL A CA 1
ATOM 872 C C . VAL A 1 122 ? -5.602 -10.508 10.102 1 78 122 VAL A C 1
ATOM 874 O O . VAL A 1 122 ? -6.281 -11.375 9.539 1 78 122 VAL A O 1
ATOM 877 N N . CYS A 1 123 ? -4.848 -9.734 9.477 1 77.56 123 CYS A N 1
ATOM 878 C CA . CYS A 1 123 ? -4.711 -9.812 8.023 1 77.56 123 CYS A CA 1
ATOM 879 C C . CYS A 1 123 ? -4.125 -11.148 7.602 1 77.56 123 CYS A C 1
ATOM 881 O O . CYS A 1 123 ? -4.551 -11.727 6.598 1 77.56 123 CYS A O 1
ATOM 883 N N . CYS A 1 124 ? -3.154 -11.625 8.375 1 73.62 124 CYS A N 1
ATOM 884 C CA . CYS A 1 124 ? -2.592 -12.945 8.102 1 73.62 124 CYS A CA 1
ATOM 885 C C . CYS A 1 124 ? -3.65 -14.031 8.242 1 73.62 124 CYS A C 1
ATOM 887 O O . CYS A 1 124 ? -3.703 -14.961 7.438 1 73.62 124 CYS A O 1
ATOM 889 N N . ALA A 1 125 ? -4.473 -13.906 9.227 1 77.38 125 ALA A N 1
ATOM 890 C CA . ALA A 1 125 ? -5.477 -14.922 9.531 1 77.38 125 ALA A CA 1
ATOM 891 C C . ALA A 1 125 ? -6.512 -15.023 8.414 1 77.38 125 ALA A C 1
ATOM 893 O O . ALA A 1 125 ? -7.027 -16.109 8.141 1 77.38 125 ALA A O 1
ATOM 894 N N . VAL A 1 126 ? -6.781 -13.961 7.797 1 79.25 126 VAL A N 1
ATOM 895 C CA . VAL A 1 126 ? -7.871 -13.977 6.828 1 79.25 126 VAL A CA 1
ATOM 896 C C . VAL A 1 126 ? -7.324 -14.289 5.438 1 79.25 126 VAL A C 1
ATOM 898 O O . VAL A 1 126 ? -8.086 -14.617 4.523 1 79.25 126 VAL A O 1
ATOM 901 N N . PHE A 1 127 ? -6.023 -14.203 5.211 1 78.69 127 PHE A N 1
ATOM 902 C CA . PHE A 1 127 ? -5.414 -14.391 3.9 1 78.69 127 PHE A CA 1
ATOM 903 C C . PHE A 1 127 ? -5.625 -15.812 3.404 1 78.69 127 PHE A C 1
ATOM 905 O O . PHE A 1 127 ? -6.039 -16.031 2.262 1 78.69 127 PHE A O 1
ATOM 912 N N . LEU A 1 128 ? -5.352 -16.812 4.238 1 77.5 128 LEU A N 1
ATOM 913 C CA . LEU A 1 128 ? -5.398 -18.219 3.82 1 77.5 128 LEU A CA 1
ATOM 914 C C . LEU A 1 128 ? -6.812 -18.609 3.404 1 77.5 128 LEU A C 1
ATOM 916 O O . LEU A 1 128 ? -7.012 -19.188 2.334 1 77.5 128 LEU A O 1
ATOM 920 N N . PRO A 1 129 ? -7.809 -18.312 4.219 1 83.56 129 PRO A N 1
ATOM 921 C CA . PRO A 1 129 ? -9.172 -18.594 3.77 1 83.56 129 PRO A CA 1
ATOM 922 C C . PRO A 1 129 ? -9.508 -17.922 2.439 1 83.56 129 PRO A C 1
ATOM 924 O O . PRO A 1 129 ? -10.211 -18.5 1.609 1 83.56 129 PRO A O 1
ATOM 927 N N . ALA A 1 130 ? -9.078 -16.672 2.242 1 85.5 130 ALA A N 1
ATOM 928 C CA . ALA A 1 130 ? -9.336 -15.953 0.993 1 85.5 130 ALA A CA 1
ATOM 929 C C . ALA A 1 130 ? -8.656 -16.656 -0.183 1 85.5 130 ALA A C 1
ATOM 931 O O . ALA A 1 130 ? -9.242 -16.781 -1.26 1 85.5 130 ALA A O 1
ATOM 932 N N . LEU A 1 131 ? -7.445 -17.016 0.046 1 82 131 LEU A N 1
ATOM 933 C CA . LEU A 1 131 ? -6.695 -17.75 -0.966 1 82 131 LEU A CA 1
ATOM 934 C C . LEU A 1 131 ? -7.434 -19.016 -1.371 1 82 131 LEU A C 1
ATOM 936 O O . LEU A 1 131 ? -7.562 -19.312 -2.561 1 82 131 LEU A O 1
ATOM 940 N N . TRP A 1 132 ? -7.848 -19.75 -0.417 1 83.31 132 TRP A N 1
ATOM 941 C CA . TRP A 1 132 ? -8.57 -21 -0.66 1 83.31 132 TRP A CA 1
ATOM 942 C C . TRP A 1 132 ? -9.867 -20.734 -1.427 1 83.31 132 TRP A C 1
ATOM 944 O O . TRP A 1 132 ? -10.203 -21.469 -2.352 1 83.31 132 TRP A O 1
ATOM 954 N N . CYS A 1 133 ? -10.578 -19.781 -1.013 1 87.69 133 CYS A N 1
ATOM 955 C CA . CYS A 1 133 ? -11.82 -19.422 -1.687 1 87.69 133 CYS A CA 1
ATOM 956 C C . CYS A 1 133 ? -11.57 -19.062 -3.141 1 87.69 133 CYS A C 1
ATOM 958 O O . CYS A 1 133 ? -12.336 -19.438 -4.027 1 87.69 133 CYS A O 1
ATOM 960 N N . GLY A 1 134 ? -10.547 -18.234 -3.375 1 84.88 134 GLY A N 1
ATOM 961 C CA . GLY A 1 134 ? -10.18 -17.891 -4.738 1 84.88 134 GLY A CA 1
ATOM 962 C C . GLY A 1 134 ? -9.875 -19.109 -5.598 1 84.88 134 GLY A C 1
ATOM 963 O O . GLY A 1 134 ? -10.258 -19.156 -6.766 1 84.88 134 GLY A O 1
ATOM 964 N N . ALA A 1 135 ? -9.188 -20.016 -4.996 1 82.31 135 ALA A N 1
ATOM 965 C CA . ALA A 1 135 ? -8.844 -21.25 -5.699 1 82.31 135 ALA A CA 1
ATOM 966 C C . ALA A 1 135 ? -10.102 -22.047 -6.035 1 82.31 135 ALA A C 1
ATOM 968 O O . ALA A 1 135 ? -10.211 -22.625 -7.121 1 82.31 135 ALA A O 1
ATOM 969 N N . LEU A 1 136 ? -10.961 -22.109 -5.09 1 85.75 136 LEU A N 1
ATOM 970 C CA . LEU A 1 136 ? -12.203 -22.828 -5.297 1 85.75 136 LEU A CA 1
ATOM 971 C C . LEU A 1 136 ? -13.016 -22.219 -6.434 1 85.75 136 LEU A C 1
ATOM 973 O O . LEU A 1 136 ? -13.641 -22.938 -7.215 1 85.75 136 LEU A O 1
ATOM 977 N N . LEU A 1 137 ? -13 -20.938 -6.465 1 80.69 137 LEU A N 1
ATOM 978 C CA . LEU A 1 137 ? -13.742 -20.219 -7.496 1 80.69 137 LEU A CA 1
ATOM 979 C C . LEU A 1 137 ? -13.141 -20.484 -8.875 1 80.69 137 LEU A C 1
ATOM 981 O O . LEU A 1 137 ? -13.859 -20.484 -9.875 1 80.69 137 LEU A O 1
ATOM 985 N N . ALA A 1 138 ? -11.805 -20.609 -8.93 1 78.12 138 ALA A N 1
ATOM 986 C CA . ALA A 1 138 ? -11.133 -20.875 -10.195 1 78.12 138 ALA A CA 1
ATOM 987 C C . ALA A 1 138 ? -11.438 -22.281 -10.688 1 78.12 138 ALA A C 1
ATOM 989 O O . ALA A 1 138 ? -11.422 -22.547 -11.898 1 78.12 138 ALA A O 1
ATOM 990 N N . GLY A 1 139 ? -11.383 -23.25 -9.734 1 69.12 139 GLY A N 1
ATOM 991 C CA . GLY A 1 139 ? -11.656 -24.641 -10.07 1 69.12 139 GLY A CA 1
ATOM 992 C C . GLY A 1 139 ? -13.141 -24.938 -10.227 1 69.12 139 GLY A C 1
ATOM 993 O O . GLY A 1 139 ? -13.523 -26.031 -10.648 1 69.12 139 GLY A O 1
ATOM 994 N N . ALA A 1 140 ? -13.984 -24.031 -9.781 1 58.22 140 ALA A N 1
ATOM 995 C CA . ALA A 1 140 ? -15.414 -24.281 -9.984 1 58.22 140 ALA A CA 1
ATOM 996 C C . ALA A 1 140 ? -15.852 -23.875 -11.383 1 58.22 140 ALA A C 1
ATOM 998 O O . ALA A 1 140 ? -15.258 -22.984 -11.992 1 58.22 140 ALA A O 1
ATOM 999 N N . MET B 1 1 ? -19.5 21.984 5.672 1 33.06 1 MET B N 1
ATOM 1000 C CA . MET B 1 1 ? -18.453 21.859 4.664 1 33.06 1 MET B CA 1
ATOM 1001 C C . MET B 1 1 ? -18.297 20.406 4.23 1 33.06 1 MET B C 1
ATOM 1003 O O . MET B 1 1 ? -18.094 19.516 5.066 1 33.06 1 MET B O 1
ATOM 1007 N N . ASN B 1 2 ? -18.906 19.875 3.348 1 41.31 2 ASN B N 1
ATOM 1008 C CA . ASN B 1 2 ? -19.156 18.547 2.785 1 41.31 2 ASN B CA 1
ATOM 1009 C C . ASN B 1 2 ? -17.875 17.766 2.557 1 41.31 2 ASN B C 1
ATOM 1011 O O . ASN B 1 2 ? -17.078 18.109 1.678 1 41.31 2 ASN B O 1
ATOM 1015 N N . THR B 1 3 ? -16.938 17.406 3.572 1 51.94 3 THR B N 1
ATOM 1016 C CA . THR B 1 3 ? -15.586 16.953 3.893 1 51.94 3 THR B CA 1
ATOM 1017 C C . THR B 1 3 ? -15.211 15.742 3.049 1 51.94 3 THR B C 1
ATOM 1019 O O . THR B 1 3 ? -14.289 15 3.393 1 51.94 3 THR B O 1
ATOM 1022 N N . GLY B 1 4 ? -16.078 15.406 2.049 1 61.16 4 GLY B N 1
ATOM 1023 C CA . GLY B 1 4 ? -15.844 14.266 1.173 1 61.16 4 GLY B CA 1
ATOM 1024 C C . GLY B 1 4 ? -14.75 14.531 0.15 1 61.16 4 GLY B C 1
ATOM 1025 O O . GLY B 1 4 ? -14.328 15.672 -0.035 1 61.16 4 GLY B O 1
ATOM 1026 N N . ALA B 1 5 ? -14.078 13.516 -0.304 1 74.25 5 ALA B N 1
ATOM 1027 C CA . ALA B 1 5 ? -13.039 13.609 -1.329 1 74.25 5 ALA B CA 1
ATOM 1028 C C . ALA B 1 5 ? -13.547 14.375 -2.553 1 74.25 5 ALA B C 1
ATOM 1030 O O . ALA B 1 5 ? -14.625 14.078 -3.068 1 74.25 5 ALA B O 1
ATOM 1031 N N . THR B 1 6 ? -12.891 15.547 -2.869 1 85.44 6 THR B N 1
ATOM 1032 C CA . THR B 1 6 ? -13.219 16.25 -4.109 1 85.44 6 THR B CA 1
ATOM 1033 C C . THR B 1 6 ? -12.727 15.453 -5.316 1 85.44 6 THR B C 1
ATOM 1035 O O . THR B 1 6 ? -11.867 14.586 -5.188 1 85.44 6 THR B O 1
ATOM 1038 N N . LEU B 1 7 ? -13.398 15.703 -6.441 1 90.12 7 LEU B N 1
ATOM 1039 C CA . LEU B 1 7 ? -13 15.008 -7.664 1 90.12 7 LEU B CA 1
ATOM 1040 C C . LEU B 1 7 ? -11.531 15.266 -7.98 1 90.12 7 LEU B C 1
ATOM 1042 O O . LEU B 1 7 ? -10.828 14.359 -8.438 1 90.12 7 LEU B O 1
ATOM 1046 N N . ILE B 1 8 ? -11.102 16.484 -7.742 1 90.81 8 ILE B N 1
ATOM 1047 C CA . ILE B 1 8 ? -9.711 16.812 -8.023 1 90.81 8 ILE B CA 1
ATOM 1048 C C . ILE B 1 8 ? -8.789 16.031 -7.09 1 90.81 8 ILE B C 1
ATOM 1050 O O . ILE B 1 8 ? -7.723 15.57 -7.504 1 90.81 8 ILE B O 1
ATOM 1054 N N . GLU B 1 9 ? -9.18 15.859 -5.863 1 92 9 GLU B N 1
ATOM 1055 C CA . GLU B 1 9 ? -8.406 15.055 -4.922 1 92 9 GLU B CA 1
ATOM 1056 C C . GLU B 1 9 ? -8.383 13.594 -5.34 1 92 9 GLU B C 1
ATOM 1058 O O . GLU B 1 9 ? -7.336 12.945 -5.281 1 92 9 GLU B O 1
ATOM 1063 N N . LEU B 1 10 ? -9.492 13.148 -5.785 1 94.81 10 LEU B N 1
ATOM 1064 C CA . LEU B 1 10 ? -9.594 11.758 -6.199 1 94.81 10 LEU B CA 1
ATOM 1065 C C . LEU B 1 10 ? -8.727 11.492 -7.426 1 94.81 10 LEU B C 1
ATOM 1067 O O . LEU B 1 10 ? -8.062 10.453 -7.512 1 94.81 10 LEU B O 1
ATOM 1071 N N . LEU B 1 11 ? -8.75 12.406 -8.344 1 96.06 11 LEU B N 1
ATOM 1072 C CA . LEU B 1 11 ? -7.93 12.25 -9.539 1 96.06 11 LEU B CA 1
ATOM 1073 C C . LEU B 1 11 ? -6.445 12.328 -9.203 1 96.06 11 LEU B C 1
ATOM 1075 O O . LEU B 1 11 ? -5.633 11.602 -9.781 1 96.06 11 LEU B O 1
ATOM 1079 N N . ALA B 1 12 ? -6.137 13.203 -8.305 1 96.19 12 ALA B N 1
ATOM 1080 C CA . ALA B 1 12 ? -4.754 13.32 -7.852 1 96.19 12 ALA B CA 1
ATOM 1081 C C . ALA B 1 12 ? -4.285 12.031 -7.18 1 96.19 12 ALA B C 1
ATOM 1083 O O . ALA B 1 12 ? -3.193 11.539 -7.469 1 96.19 12 ALA B O 1
ATOM 1084 N N . VAL B 1 13 ? -5.129 11.508 -6.355 1 97.31 13 VAL B N 1
ATOM 1085 C CA . VAL B 1 13 ? -4.812 10.281 -5.633 1 97.31 13 VAL B CA 1
ATOM 1086 C C . VAL B 1 13 ? -4.691 9.117 -6.613 1 97.31 13 VAL B C 1
ATOM 1088 O O . VAL B 1 13 ? -3.779 8.297 -6.504 1 97.31 13 VAL B O 1
ATOM 1091 N N . ALA B 1 14 ? -5.582 9.109 -7.566 1 98.31 14 ALA B N 1
ATOM 1092 C CA . ALA B 1 14 ? -5.562 8.039 -8.555 1 98.31 14 ALA B CA 1
ATOM 1093 C C . ALA B 1 14 ? -4.305 8.102 -9.414 1 98.31 14 ALA B C 1
ATOM 1095 O O . ALA B 1 14 ? -3.668 7.082 -9.672 1 98.31 14 ALA B O 1
ATOM 1096 N N . LEU B 1 15 ? -3.998 9.266 -9.852 1 97.88 15 LEU B N 1
ATOM 1097 C CA . LEU B 1 15 ? -2.795 9.453 -10.656 1 97.88 15 LEU B CA 1
ATOM 1098 C C . LEU B 1 15 ? -1.546 9.102 -9.852 1 97.88 15 LEU B C 1
ATOM 1100 O O . LEU B 1 15 ? -0.675 8.375 -10.344 1 97.88 15 LEU B O 1
ATOM 1104 N N . GLY B 1 16 ? -1.449 9.641 -8.688 1 98.31 16 GLY B N 1
ATOM 1105 C CA . GLY B 1 16 ? -0.333 9.32 -7.812 1 98.31 16 GLY B CA 1
ATOM 1106 C C . GLY B 1 16 ? -0.255 7.84 -7.473 1 98.31 16 GLY B C 1
ATOM 1107 O O . GLY B 1 16 ? 0.822 7.242 -7.52 1 98.31 16 GLY B O 1
ATOM 1108 N N . GLY B 1 17 ? -1.419 7.277 -7.145 1 98.38 17 GLY B N 1
ATOM 1109 C CA . GLY B 1 17 ? -1.486 5.871 -6.785 1 98.38 17 GLY B CA 1
ATOM 1110 C C . GLY B 1 17 ? -1.069 4.949 -7.918 1 98.38 17 GLY B C 1
ATOM 1111 O O . GLY B 1 17 ? -0.349 3.973 -7.695 1 98.38 17 GLY B O 1
ATOM 1112 N N . GLY B 1 18 ? -1.591 5.25 -9.094 1 98.62 18 GLY B N 1
ATOM 1113 C CA . GLY B 1 18 ? -1.181 4.473 -10.25 1 98.62 18 GLY B CA 1
ATOM 1114 C C . GLY B 1 18 ? 0.308 4.559 -10.531 1 98.62 18 GLY B C 1
ATOM 1115 O O . GLY B 1 18 ? 0.95 3.551 -10.828 1 98.62 18 GLY B O 1
ATOM 1116 N N . THR B 1 19 ? 0.841 5.762 -10.477 1 98.31 19 THR B N 1
ATOM 1117 C CA . THR B 1 19 ? 2.273 5.965 -10.656 1 98.31 19 THR B CA 1
ATOM 1118 C C . THR B 1 19 ? 3.066 5.227 -9.578 1 98.31 19 THR B C 1
ATOM 1120 O O . THR B 1 19 ? 4.09 4.602 -9.875 1 98.31 19 THR B O 1
ATOM 1123 N N . GLY B 1 20 ? 2.615 5.324 -8.352 1 98.38 20 GLY B N 1
ATOM 1124 C CA . GLY B 1 20 ? 3.254 4.617 -7.246 1 98.38 20 GLY B CA 1
ATOM 1125 C C . GLY B 1 20 ? 3.26 3.111 -7.426 1 98.38 20 GLY B C 1
ATOM 1126 O O . GLY B 1 20 ? 4.289 2.463 -7.234 1 98.38 20 GLY B O 1
ATOM 1127 N N . ALA B 1 21 ? 2.148 2.619 -7.816 1 98.25 21 ALA B N 1
ATOM 1128 C CA . ALA B 1 21 ? 2.025 1.181 -8.031 1 98.25 21 ALA B CA 1
ATOM 1129 C C . ALA B 1 21 ? 2.953 0.714 -9.148 1 98.25 21 ALA B C 1
ATOM 1131 O O . ALA B 1 21 ? 3.588 -0.337 -9.039 1 98.25 21 ALA B O 1
ATOM 1132 N N . ALA B 1 22 ? 2.979 1.495 -10.203 1 97.69 22 ALA B N 1
ATOM 1133 C CA . ALA B 1 22 ? 3.861 1.156 -11.32 1 97.69 22 ALA B CA 1
ATOM 1134 C C . ALA B 1 22 ? 5.324 1.185 -10.891 1 97.69 22 ALA B C 1
ATOM 1136 O O . ALA B 1 22 ? 6.105 0.302 -11.25 1 97.69 22 ALA B O 1
ATOM 1137 N N . ALA B 1 23 ? 5.723 2.203 -10.195 1 97.75 23 ALA B N 1
ATOM 1138 C CA . ALA B 1 23 ? 7.094 2.32 -9.703 1 97.75 23 ALA B CA 1
ATOM 1139 C C . ALA B 1 23 ? 7.441 1.159 -8.773 1 97.75 23 ALA B C 1
ATOM 1141 O O . ALA B 1 23 ? 8.547 0.614 -8.844 1 97.75 23 ALA B O 1
ATOM 1142 N N . ARG B 1 24 ? 6.543 0.828 -7.875 1 97.5 24 ARG B N 1
ATOM 1143 C CA . ARG B 1 24 ? 6.734 -0.33 -7.004 1 97.5 24 ARG B CA 1
ATOM 1144 C C . ARG B 1 24 ? 6.977 -1.594 -7.824 1 97.5 24 ARG B C 1
ATOM 1146 O O . ARG B 1 24 ? 7.879 -2.375 -7.52 1 97.5 24 ARG B O 1
ATOM 1153 N N . TYR B 1 25 ? 6.164 -1.758 -8.797 1 95.44 25 TYR B N 1
ATOM 1154 C CA . TYR B 1 25 ? 6.246 -2.953 -9.633 1 95.44 25 TYR B CA 1
ATOM 1155 C C . TYR B 1 25 ? 7.605 -3.055 -10.312 1 95.44 25 TYR B C 1
ATOM 1157 O O . TYR B 1 25 ? 8.227 -4.121 -10.312 1 95.44 25 TYR B O 1
ATOM 1165 N N . VAL B 1 26 ? 8 -1.957 -10.867 1 95.44 26 VAL B N 1
ATOM 1166 C CA . VAL B 1 26 ? 9.281 -1.923 -11.57 1 95.44 26 VAL B CA 1
ATOM 1167 C C . VAL B 1 26 ? 10.414 -2.186 -10.578 1 95.44 26 VAL B C 1
ATOM 1169 O O . VAL B 1 26 ? 11.297 -3.01 -10.844 1 95.44 26 VAL B O 1
ATOM 1172 N N . LEU B 1 27 ? 10.445 -1.525 -9.453 1 94.62 27 LEU B N 1
ATOM 1173 C CA . LEU B 1 27 ? 11.516 -1.677 -8.477 1 94.62 27 LEU B CA 1
ATOM 1174 C C . LEU B 1 27 ? 11.516 -3.082 -7.883 1 94.62 27 LEU B C 1
ATOM 1176 O O . LEU B 1 27 ? 12.562 -3.715 -7.777 1 94.62 27 LEU B O 1
ATOM 1180 N N . ASP B 1 28 ? 10.32 -3.562 -7.473 1 93.25 28 ASP B N 1
ATOM 1181 C CA . ASP B 1 28 ? 10.18 -4.887 -6.875 1 93.25 28 ASP B CA 1
ATOM 1182 C C . ASP B 1 28 ? 10.68 -5.973 -7.828 1 93.25 28 ASP B C 1
ATOM 1184 O O . ASP B 1 28 ? 11.445 -6.855 -7.426 1 93.25 28 ASP B O 1
ATOM 1188 N N . THR B 1 29 ? 10.242 -5.863 -9.094 1 90.75 29 THR B N 1
ATOM 1189 C CA . THR B 1 29 ? 10.648 -6.844 -10.094 1 90.75 29 THR B CA 1
ATOM 1190 C C . THR B 1 29 ? 12.148 -6.754 -10.359 1 90.75 29 THR B C 1
ATOM 1192 O O . THR B 1 29 ? 12.812 -7.773 -10.547 1 90.75 29 THR B O 1
ATOM 1195 N N . HIS B 1 30 ? 12.625 -5.512 -10.406 1 91.31 30 HIS B N 1
ATOM 1196 C CA . HIS B 1 30 ? 14.047 -5.301 -10.648 1 91.31 30 HIS B CA 1
ATOM 1197 C C . HIS B 1 30 ? 14.891 -5.914 -9.539 1 91.31 30 HIS B C 1
ATOM 1199 O O . HIS B 1 30 ? 15.883 -6.598 -9.812 1 91.31 30 HIS B O 1
ATOM 1205 N N . LEU B 1 31 ? 14.562 -5.73 -8.305 1 90.5 31 LEU B N 1
ATOM 1206 C CA . LEU B 1 31 ? 15.312 -6.227 -7.156 1 90.5 31 LEU B CA 1
ATOM 1207 C C . LEU B 1 31 ? 15.25 -7.75 -7.09 1 90.5 31 LEU B C 1
ATOM 1209 O O . LEU B 1 31 ? 16.25 -8.398 -6.746 1 90.5 31 LEU B O 1
ATOM 1213 N N . LYS B 1 32 ? 14.156 -8.359 -7.457 1 86.94 32 LYS B N 1
ATOM 1214 C CA . LYS B 1 32 ? 13.992 -9.812 -7.41 1 86.94 32 LYS B CA 1
ATOM 1215 C C . LYS B 1 32 ? 14.711 -10.477 -8.578 1 86.94 32 LYS B C 1
ATOM 1217 O O . LYS B 1 32 ? 15.398 -11.484 -8.398 1 86.94 32 LYS B O 1
ATOM 1222 N N . SER B 1 33 ? 14.562 -9.945 -9.773 1 84 33 SER B N 1
ATOM 1223 C CA . SER B 1 33 ? 15.102 -10.578 -10.977 1 84 33 SER B CA 1
ATOM 1224 C C . SER B 1 33 ? 16.594 -10.305 -11.117 1 84 33 SER B C 1
ATOM 1226 O O . SER B 1 33 ? 17.375 -11.219 -11.414 1 84 33 SER B O 1
ATOM 1228 N N . LYS B 1 34 ? 16.953 -9.141 -10.969 1 79.06 34 LYS B N 1
ATOM 1229 C CA . LYS B 1 34 ? 18.344 -8.773 -11.258 1 79.06 34 LYS B CA 1
ATOM 1230 C C . LYS B 1 34 ? 19.25 -9.078 -10.062 1 79.06 34 LYS B C 1
ATOM 1232 O O . LYS B 1 34 ? 20.391 -9.484 -10.242 1 79.06 34 LYS B O 1
ATOM 1237 N N . HIS B 1 35 ? 18.734 -9.055 -8.844 1 77.62 35 HIS B N 1
ATOM 1238 C CA . HIS B 1 35 ? 19.609 -9.172 -7.691 1 77.62 35 HIS B CA 1
ATOM 1239 C C . HIS B 1 35 ? 19.297 -10.43 -6.883 1 77.62 35 HIS B C 1
ATOM 1241 O O . HIS B 1 35 ? 20 -10.742 -5.918 1 77.62 35 HIS B O 1
ATOM 1247 N N . GLY B 1 36 ? 18.266 -11.141 -7.297 1 78.88 36 GLY B N 1
ATOM 1248 C CA . GLY B 1 36 ? 17.891 -12.383 -6.629 1 78.88 36 GLY B CA 1
ATOM 1249 C C . GLY B 1 36 ? 17.422 -12.172 -5.203 1 78.88 36 GLY B C 1
ATOM 1250 O O . GLY B 1 36 ? 17.594 -13.055 -4.355 1 78.88 36 GLY B O 1
ATOM 1251 N N . TRP B 1 37 ? 16.922 -10.969 -4.891 1 79.94 37 TRP B N 1
ATOM 1252 C CA . TRP B 1 37 ? 16.484 -10.68 -3.529 1 79.94 37 TRP B CA 1
ATOM 1253 C C . TRP B 1 37 ? 15.25 -11.5 -3.164 1 79.94 37 TRP B C 1
ATOM 1255 O O . TRP B 1 37 ? 14.398 -11.766 -4.016 1 79.94 37 TRP B O 1
ATOM 1265 N N . ALA B 1 38 ? 15.328 -11.883 -1.907 1 82.56 38 ALA B N 1
ATOM 1266 C CA . ALA B 1 38 ? 14.109 -12.492 -1.383 1 82.56 38 ALA B CA 1
ATOM 1267 C C . ALA B 1 38 ? 12.945 -11.5 -1.417 1 82.56 38 ALA B C 1
ATOM 1269 O O . ALA B 1 38 ? 13.133 -10.312 -1.163 1 82.56 38 ALA B O 1
ATOM 1270 N N . PRO B 1 39 ? 11.789 -11.969 -1.681 1 85.06 39 PRO B N 1
ATOM 1271 C CA . PRO B 1 39 ? 10.625 -11.102 -1.877 1 85.06 39 PRO B CA 1
ATOM 1272 C C . PRO B 1 39 ? 10.367 -10.172 -0.69 1 85.06 39 PRO B C 1
ATOM 1274 O O . PRO B 1 39 ? 10.047 -9 -0.878 1 85.06 39 PRO B O 1
ATOM 1277 N N . LEU B 1 40 ? 10.594 -10.648 0.488 1 83.81 40 LEU B N 1
ATOM 1278 C CA . LEU B 1 40 ? 10.32 -9.82 1.659 1 83.81 40 LEU B CA 1
ATOM 1279 C C . LEU B 1 40 ? 11.32 -8.672 1.758 1 83.81 40 LEU B C 1
ATOM 1281 O O . LEU B 1 40 ? 10.984 -7.586 2.225 1 83.81 40 LEU B O 1
ATOM 1285 N N . TRP B 1 41 ? 12.531 -8.93 1.269 1 85.31 41 TRP B N 1
ATOM 1286 C CA . TRP B 1 41 ? 13.531 -7.871 1.293 1 85.31 41 TRP B CA 1
ATOM 1287 C C . TRP B 1 41 ? 13.211 -6.793 0.264 1 85.31 41 TRP B C 1
ATOM 1289 O O . TRP B 1 41 ? 13.398 -5.602 0.524 1 85.31 41 TRP B O 1
ATOM 1299 N N . SER B 1 42 ? 12.812 -7.238 -0.84 1 90.69 42 SER B N 1
ATOM 1300 C CA . SER B 1 42 ? 12.406 -6.289 -1.869 1 90.69 42 SER B CA 1
ATOM 1301 C C . SER B 1 42 ? 11.273 -5.395 -1.378 1 90.69 42 SER B C 1
ATOM 1303 O O . SER B 1 42 ? 11.312 -4.176 -1.555 1 90.69 42 SER B O 1
ATOM 1305 N N . LEU B 1 43 ? 10.328 -5.973 -0.721 1 90.75 43 LEU B N 1
ATOM 1306 C CA . LEU B 1 43 ? 9.172 -5.23 -0.231 1 90.75 43 LEU B CA 1
ATOM 1307 C C . LEU B 1 43 ? 9.555 -4.328 0.935 1 90.75 43 LEU B C 1
ATOM 1309 O O . LEU B 1 43 ? 8.977 -3.256 1.115 1 90.75 43 LEU B O 1
ATOM 1313 N N . ALA B 1 44 ? 10.57 -4.789 1.672 1 88.25 44 ALA B N 1
ATOM 1314 C CA . ALA B 1 44 ? 11.086 -3.934 2.74 1 88.25 44 ALA B CA 1
ATOM 1315 C C . ALA B 1 44 ? 11.664 -2.641 2.176 1 88.25 44 ALA B C 1
ATOM 1317 O O . ALA B 1 44 ? 11.438 -1.561 2.725 1 88.25 44 ALA B O 1
ATOM 1318 N N . VAL B 1 45 ? 12.367 -2.762 1.123 1 91.5 45 VAL B N 1
ATOM 1319 C CA . VAL B 1 45 ? 12.969 -1.596 0.479 1 91.5 45 VAL B CA 1
ATOM 1320 C C . VAL B 1 45 ? 11.867 -0.681 -0.057 1 91.5 45 VAL B C 1
ATOM 1322 O O . VAL B 1 45 ? 11.914 0.536 0.138 1 91.5 45 VAL B O 1
ATOM 1325 N N . VAL B 1 46 ? 10.883 -1.216 -0.705 1 94.5 46 VAL B N 1
ATOM 1326 C CA . VAL B 1 46 ? 9.773 -0.472 -1.284 1 94.5 46 VAL B CA 1
ATOM 1327 C C . VAL B 1 46 ? 9.016 0.271 -0.184 1 94.5 46 VAL B C 1
ATOM 1329 O O . VAL B 1 46 ? 8.742 1.467 -0.309 1 94.5 46 VAL B O 1
ATOM 1332 N N . ASN B 1 47 ? 8.688 -0.413 0.886 1 93.44 47 ASN B N 1
ATOM 1333 C CA . ASN B 1 47 ? 7.934 0.191 1.976 1 93.44 47 ASN B CA 1
ATOM 1334 C C . ASN B 1 47 ? 8.758 1.234 2.723 1 93.44 47 ASN B C 1
ATOM 1336 O O . ASN B 1 47 ? 8.234 2.27 3.137 1 93.44 47 ASN B O 1
ATOM 1340 N N . LEU B 1 48 ? 10.062 0.947 2.84 1 90.94 48 LEU B N 1
ATOM 1341 C CA . LEU B 1 48 ? 10.945 1.912 3.48 1 90.94 48 LEU B CA 1
ATOM 1342 C C . LEU B 1 48 ? 11.023 3.203 2.672 1 90.94 48 LEU B C 1
ATOM 1344 O O . LEU B 1 48 ? 10.852 4.293 3.219 1 90.94 48 LEU B O 1
ATOM 1348 N N . LEU B 1 49 ? 11.258 3.062 1.415 1 94.31 49 LEU B N 1
ATOM 1349 C CA . LEU B 1 49 ? 11.359 4.223 0.539 1 94.31 49 LEU B CA 1
ATOM 1350 C C . LEU B 1 49 ? 10.055 5.012 0.514 1 94.31 49 LEU B C 1
ATOM 1352 O O . LEU B 1 49 ? 10.062 6.242 0.575 1 94.31 49 LEU B O 1
ATOM 1356 N N . GLY B 1 50 ? 8.906 4.305 0.387 1 95.25 50 GLY B N 1
ATOM 1357 C CA . GLY B 1 50 ? 7.609 4.965 0.409 1 95.25 50 GLY B CA 1
ATOM 1358 C C . GLY B 1 50 ? 7.34 5.707 1.705 1 95.25 50 GLY B C 1
ATOM 1359 O O . GLY B 1 50 ? 6.754 6.789 1.696 1 95.25 50 GLY B O 1
ATOM 1360 N N . THR B 1 51 ? 7.789 5.141 2.809 1 91.5 51 THR B N 1
ATOM 1361 C CA . THR B 1 51 ? 7.629 5.77 4.113 1 91.5 51 THR B CA 1
ATOM 1362 C C . THR B 1 51 ? 8.461 7.047 4.203 1 91.5 51 THR B C 1
ATOM 1364 O O . THR B 1 51 ? 8 8.055 4.738 1 91.5 51 THR B O 1
ATOM 1367 N N . VAL B 1 52 ? 9.641 7.031 3.67 1 91.56 52 VAL B N 1
ATOM 1368 C CA . VAL B 1 52 ? 10.5 8.211 3.658 1 91.56 52 VAL B CA 1
ATOM 1369 C C . VAL B 1 52 ? 9.852 9.312 2.822 1 91.56 52 VAL B C 1
ATOM 1371 O O . VAL B 1 52 ? 9.797 10.469 3.246 1 91.56 52 VAL B O 1
ATOM 1374 N N . VAL B 1 53 ? 9.312 8.953 1.701 1 94.38 53 VAL B N 1
ATOM 1375 C CA . VAL B 1 53 ? 8.664 9.922 0.823 1 94.38 53 VAL B CA 1
ATOM 1376 C C . VAL B 1 53 ? 7.465 10.547 1.534 1 94.38 53 VAL B C 1
ATOM 1378 O O . VAL B 1 53 ? 7.285 11.766 1.511 1 94.38 53 VAL B O 1
ATOM 1381 N N . LEU B 1 54 ? 6.688 9.719 2.135 1 92.62 54 LEU B N 1
ATOM 1382 C CA . LEU B 1 54 ? 5.512 10.234 2.83 1 92.62 54 LEU B CA 1
ATOM 1383 C C . LEU B 1 54 ? 5.914 11.164 3.967 1 92.62 54 LEU B C 1
ATOM 1385 O O . LEU B 1 54 ? 5.293 12.211 4.168 1 92.62 54 LEU B O 1
ATOM 1389 N N . GLY B 1 55 ? 6.914 10.727 4.703 1 89 55 GLY B N 1
ATOM 1390 C CA . GLY B 1 55 ? 7.406 11.586 5.766 1 89 55 GLY B CA 1
ATOM 1391 C C . GLY B 1 55 ? 7.879 12.938 5.266 1 89 55 GLY B C 1
ATOM 1392 O O . GLY B 1 55 ? 7.57 13.969 5.863 1 89 55 GLY B O 1
ATOM 1393 N N . LEU B 1 56 ? 8.617 12.969 4.199 1 90.44 56 LEU B N 1
ATOM 1394 C CA . LEU B 1 56 ? 9.117 14.203 3.607 1 90.44 56 LEU B CA 1
ATOM 1395 C C . LEU B 1 56 ? 7.957 15.094 3.162 1 90.44 56 LEU B C 1
ATOM 1397 O O . LEU B 1 56 ? 7.961 16.297 3.424 1 90.44 56 LEU B O 1
ATOM 1401 N N . VAL B 1 57 ? 6.969 14.453 2.512 1 91.5 57 VAL B N 1
ATOM 1402 C CA . VAL B 1 57 ? 5.832 15.203 1.981 1 91.5 57 VAL B CA 1
ATOM 1403 C C . VAL B 1 57 ? 4.984 15.734 3.131 1 91.5 57 VAL B C 1
ATOM 1405 O O . VAL B 1 57 ? 4.52 16.875 3.09 1 91.5 57 VAL B O 1
ATOM 1408 N N . LEU B 1 58 ? 4.785 14.945 4.086 1 87.75 58 LEU B N 1
ATOM 1409 C CA . LEU B 1 58 ? 4.027 15.367 5.258 1 87.75 58 LEU B CA 1
ATOM 1410 C C . LEU B 1 58 ? 4.723 16.516 5.973 1 87.75 58 LEU B C 1
ATOM 1412 O O . LEU B 1 58 ? 4.086 17.5 6.332 1 87.75 58 LEU B O 1
ATOM 1416 N N . GLY B 1 59 ? 5.984 16.312 6.215 1 86.56 59 GLY B N 1
ATOM 1417 C CA . GLY B 1 59 ? 6.738 17.391 6.84 1 86.56 59 GLY B CA 1
ATOM 1418 C C . GLY B 1 59 ? 6.699 18.688 6.051 1 86.56 59 GLY B C 1
ATOM 1419 O O . GLY B 1 59 ? 6.543 19.766 6.629 1 86.56 59 GLY B O 1
ATOM 1420 N N . TYR B 1 60 ? 6.816 18.547 4.777 1 87.44 60 TYR B N 1
ATOM 1421 C CA . TYR B 1 60 ? 6.82 19.719 3.898 1 87.44 60 TYR B CA 1
ATOM 1422 C C . TYR B 1 60 ? 5.457 20.391 3.887 1 87.44 60 TYR B C 1
ATOM 1424 O O . TYR B 1 60 ? 5.371 21.625 3.938 1 87.44 60 TYR B O 1
ATOM 1432 N N . THR B 1 61 ? 4.363 19.641 3.779 1 85.88 61 THR B N 1
ATOM 1433 C CA . THR B 1 61 ? 3.023 20.203 3.605 1 85.88 61 THR B CA 1
ATOM 1434 C C . THR B 1 61 ? 2.443 20.641 4.945 1 85.88 61 THR B C 1
ATOM 1436 O O . THR B 1 61 ? 1.509 21.438 4.988 1 85.88 61 THR B O 1
ATOM 1439 N N . SER B 1 62 ? 2.82 20.078 6.062 1 77.25 62 SER B N 1
ATOM 1440 C CA . SER B 1 62 ? 2.336 20.484 7.375 1 77.25 62 SER B CA 1
ATOM 1441 C C . SER B 1 62 ? 2.787 21.906 7.715 1 77.25 62 SER B C 1
ATOM 1443 O O . SER B 1 62 ? 2.082 22.641 8.414 1 77.25 62 SER B O 1
ATOM 1445 N N . GLN B 1 63 ? 3.938 22.266 7.441 1 62.56 63 GLN B N 1
ATOM 1446 C CA . GLN B 1 63 ? 4.422 23.609 7.707 1 62.56 63 GLN B CA 1
ATOM 1447 C C . GLN B 1 63 ? 3.717 24.641 6.82 1 62.56 63 GLN B C 1
ATOM 1449 O O . GLN B 1 63 ? 3.539 25.797 7.211 1 62.56 63 GLN B O 1
ATOM 1454 N N . HIS B 1 64 ? 3.393 24.203 5.676 1 53.56 64 HIS B N 1
ATOM 1455 C CA . HIS B 1 64 ? 2.752 25.156 4.773 1 53.56 64 HIS B CA 1
ATOM 1456 C C . HIS B 1 64 ? 1.251 25.234 5.031 1 53.56 64 HIS B C 1
ATOM 1458 O O . HIS B 1 64 ? 0.603 26.219 4.66 1 53.56 64 HIS B O 1
ATOM 1464 N N . LEU B 1 65 ? 0.656 24.172 5.465 1 49.25 65 LEU B N 1
ATOM 1465 C CA . LEU B 1 65 ? -0.77 24.25 5.766 1 49.25 65 LEU B CA 1
ATOM 1466 C C . LEU B 1 65 ? -1.02 25.109 6.996 1 49.25 65 LEU B C 1
ATOM 1468 O O . LEU B 1 65 ? -2.102 25.688 7.148 1 49.25 65 LEU B O 1
ATOM 1472 N N . ASP B 1 66 ? -0.29 25.031 8.07 1 41.91 66 ASP B N 1
ATOM 1473 C CA . ASP B 1 66 ? -0.542 25.922 9.203 1 41.91 66 ASP B CA 1
ATOM 1474 C C . ASP B 1 66 ? -0.414 27.391 8.797 1 41.91 66 ASP B C 1
ATOM 1476 O O . ASP B 1 66 ? -1.047 28.266 9.391 1 41.91 66 ASP B O 1
ATOM 1480 N N . GLY B 1 67 ? 0.635 27.766 8.086 1 37.88 67 GLY B N 1
ATOM 1481 C CA . GLY B 1 67 ? 0.781 29.203 7.922 1 37.88 67 GLY B CA 1
ATOM 1482 C C . GLY B 1 67 ? -0.357 29.844 7.141 1 37.88 67 GLY B C 1
ATOM 1483 O O . GLY B 1 67 ? -0.351 31.047 6.883 1 37.88 67 GLY B O 1
ATOM 1484 N N . ALA B 1 68 ? -0.96 29.266 6.168 1 37.94 68 ALA B N 1
ATOM 1485 C CA . ALA B 1 68 ? -1.961 30.094 5.5 1 37.94 68 ALA B CA 1
ATOM 1486 C C . ALA B 1 68 ? -3.164 30.328 6.41 1 37.94 68 ALA B C 1
ATOM 1488 O O . ALA B 1 68 ? -4.277 29.891 6.105 1 37.94 68 ALA B O 1
ATOM 1489 N N . ALA B 1 69 ? -3.129 30.453 7.691 1 35.22 69 ALA B N 1
ATOM 1490 C CA . ALA B 1 69 ? -4.215 31.094 8.43 1 35.22 69 ALA B CA 1
ATOM 1491 C C . ALA B 1 69 ? -4.652 32.406 7.762 1 35.22 69 ALA B C 1
ATOM 1493 O O . ALA B 1 69 ? -5.797 32.812 7.922 1 35.22 69 ALA B O 1
ATOM 1494 N N . GLY B 1 70 ? -3.811 33.5 7.73 1 32.62 70 GLY B N 1
ATOM 1495 C CA . GLY B 1 70 ? -4.297 34.844 7.457 1 32.62 70 GLY B CA 1
ATOM 1496 C C . GLY B 1 70 ? -4.953 35 6.098 1 32.62 70 GLY B C 1
ATOM 1497 O O . GLY B 1 70 ? -5.93 35.719 5.941 1 32.62 70 GLY B O 1
ATOM 1498 N N . SER B 1 71 ? -4.09 35.406 4.961 1 33.84 71 SER B N 1
ATOM 1499 C CA . SER B 1 71 ? -4.664 36.062 3.797 1 33.84 71 SER B CA 1
ATOM 1500 C C . SER B 1 71 ? -5.762 35.219 3.162 1 33.84 71 SER B C 1
ATOM 1502 O O . SER B 1 71 ? -5.551 34.031 2.863 1 33.84 71 SER B O 1
ATOM 1504 N N . THR B 1 72 ? -7.094 35.562 3.352 1 33.69 72 THR B N 1
ATOM 1505 C CA . THR B 1 72 ? -8.492 35.312 3.006 1 33.69 72 THR B CA 1
ATOM 1506 C C . THR B 1 72 ? -8.609 34.781 1.584 1 33.69 72 THR B C 1
ATOM 1508 O O . THR B 1 72 ? -9.594 34.125 1.244 1 33.69 72 THR B O 1
ATOM 1511 N N . SER B 1 73 ? -8.25 35.719 0.563 1 35.12 73 SER B N 1
ATOM 1512 C CA . SER B 1 73 ? -8.781 35.812 -0.792 1 35.12 73 SER B CA 1
ATOM 1513 C C . SER B 1 73 ? -8.531 34.531 -1.575 1 35.12 73 SER B C 1
ATOM 1515 O O . SER B 1 73 ? -9.094 34.312 -2.652 1 35.12 73 SER B O 1
ATOM 1517 N N . ALA B 1 74 ? -7.141 34.438 -1.868 1 38.41 74 ALA B N 1
ATOM 1518 C CA . ALA B 1 74 ? -6.891 33.531 -2.963 1 38.41 74 ALA B CA 1
ATOM 1519 C C . ALA B 1 74 ? -7.449 32.125 -2.646 1 38.41 74 ALA B C 1
ATOM 1521 O O . ALA B 1 74 ? -7.336 31.656 -1.516 1 38.41 74 ALA B O 1
ATOM 1522 N N . GLY B 1 75 ? -8.375 31.625 -3.295 1 38.5 75 GLY B N 1
ATOM 1523 C CA . GLY B 1 75 ? -9.141 30.391 -3.365 1 38.5 75 GLY B CA 1
ATOM 1524 C C . GLY B 1 75 ? -8.391 29.188 -2.814 1 38.5 75 GLY B C 1
ATOM 1525 O O . GLY B 1 75 ? -7.172 29.094 -2.951 1 38.5 75 GLY B O 1
ATOM 1526 N N . GLU B 1 76 ? -8.781 28.625 -1.603 1 40.16 76 GLU B N 1
ATOM 1527 C CA . GLU B 1 76 ? -8.336 27.406 -0.93 1 40.16 76 GLU B CA 1
ATOM 1528 C C . GLU B 1 76 ? -7.734 26.422 -1.922 1 40.16 76 GLU B C 1
ATOM 1530 O O . GLU B 1 76 ? -8.461 25.641 -2.547 1 40.16 76 GLU B O 1
ATOM 1535 N N . THR B 1 77 ? -7.145 26.844 -2.943 1 45.12 77 THR B N 1
ATOM 1536 C CA . THR B 1 77 ? -6.457 25.891 -3.809 1 45.12 77 THR B CA 1
ATOM 1537 C C . THR B 1 77 ? -5.988 24.672 -3.012 1 45.12 77 THR B C 1
ATOM 1539 O O . THR B 1 77 ? -5.125 24.797 -2.139 1 45.12 77 THR B O 1
ATOM 1542 N N . GLN B 1 78 ? -6.926 23.875 -2.492 1 53.66 78 GLN B N 1
ATOM 1543 C CA . GLN B 1 78 ? -6.777 22.594 -1.795 1 53.66 78 GLN B CA 1
ATOM 1544 C C . GLN B 1 78 ? -5.469 21.906 -2.18 1 53.66 78 GLN B C 1
ATOM 1546 O O . GLN B 1 78 ? -5.195 21.703 -3.363 1 53.66 78 GLN B O 1
ATOM 1551 N N . ASP B 1 79 ? -4.316 22.141 -1.512 1 75.31 79 ASP B N 1
ATOM 1552 C CA . ASP B 1 79 ? -2.977 21.625 -1.781 1 75.31 79 ASP B CA 1
ATOM 1553 C C . ASP B 1 79 ? -3.027 20.156 -2.191 1 75.31 79 ASP B C 1
ATOM 1555 O O . ASP B 1 79 ? -3.514 19.312 -1.435 1 75.31 79 ASP B O 1
ATOM 1559 N N . ILE B 1 80 ? -3.008 19.969 -3.553 1 87.62 80 ILE B N 1
ATOM 1560 C CA . ILE B 1 80 ? -3.113 18.656 -4.164 1 87.62 80 ILE B CA 1
ATOM 1561 C C . ILE B 1 80 ? -1.8 17.891 -3.988 1 87.62 80 ILE B C 1
ATOM 1563 O O . ILE B 1 80 ? -1.706 16.719 -4.332 1 87.62 80 ILE B O 1
ATOM 1567 N N . LEU B 1 81 ? -0.898 18.578 -3.344 1 89.31 81 LEU B N 1
ATOM 1568 C CA . LEU B 1 81 ? 0.403 17.938 -3.207 1 89.31 81 LEU B CA 1
ATOM 1569 C C . LEU B 1 81 ? 0.314 16.719 -2.283 1 89.31 81 LEU B C 1
ATOM 1571 O O . LEU B 1 81 ? 0.827 15.648 -2.607 1 89.31 81 LEU B O 1
ATOM 1575 N N . TYR B 1 82 ? -0.373 16.891 -1.189 1 92.12 82 TYR B N 1
ATOM 1576 C CA . TYR B 1 82 ? -0.466 15.789 -0.234 1 92.12 82 TYR B CA 1
ATOM 1577 C C . TYR B 1 82 ? -1.322 14.656 -0.787 1 92.12 82 TYR B C 1
ATOM 1579 O O . TYR B 1 82 ? -0.915 13.492 -0.763 1 92.12 82 TYR B O 1
ATOM 1587 N N . PRO B 1 83 ? -2.434 14.953 -1.423 1 93.75 83 PRO B N 1
ATOM 1588 C CA . PRO B 1 83 ? -3.207 13.883 -2.049 1 93.75 83 PRO B CA 1
ATOM 1589 C C . PRO B 1 83 ? -2.455 13.195 -3.188 1 93.75 83 PRO B C 1
ATOM 1591 O O . PRO B 1 83 ? -2.564 11.977 -3.363 1 93.75 83 PRO B O 1
ATOM 1594 N N . LEU B 1 84 ? -1.683 13.914 -3.902 1 96.06 84 LEU B N 1
ATOM 1595 C CA . LEU B 1 84 ? -0.977 13.383 -5.066 1 96.06 84 LEU B CA 1
ATOM 1596 C C . LEU B 1 84 ? 0.258 12.594 -4.641 1 96.06 84 LEU B C 1
ATOM 1598 O O . LEU B 1 84 ? 0.402 11.422 -4.992 1 96.06 84 LEU B O 1
ATOM 1602 N N . LEU B 1 85 ? 1.077 13.227 -3.814 1 96.31 85 LEU B N 1
ATOM 1603 C CA . LEU B 1 85 ? 2.381 12.641 -3.523 1 96.31 85 LEU B CA 1
ATOM 1604 C C . LEU B 1 85 ? 2.326 11.797 -2.25 1 96.31 85 LEU B C 1
ATOM 1606 O O . LEU B 1 85 ? 2.996 10.766 -2.152 1 96.31 85 LEU B O 1
ATOM 1610 N N . GLY B 1 86 ? 1.574 12.234 -1.221 1 94.44 86 GLY B N 1
ATOM 1611 C CA . GLY B 1 86 ? 1.488 11.523 0.044 1 94.44 86 GLY B CA 1
ATOM 1612 C C . GLY B 1 86 ? 0.538 10.336 -0.001 1 94.44 86 GLY B C 1
ATOM 1613 O O . GLY B 1 86 ? 0.974 9.188 -0.013 1 94.44 86 GLY B O 1
ATOM 1614 N N . ILE B 1 87 ? -0.728 10.672 -0.239 1 93.38 87 ILE B N 1
ATOM 1615 C CA . ILE B 1 87 ? -1.771 9.656 -0.204 1 93.38 87 ILE B CA 1
ATOM 1616 C C . ILE B 1 87 ? -1.667 8.766 -1.442 1 93.38 87 ILE B C 1
ATOM 1618 O O . ILE B 1 87 ? -1.732 7.539 -1.342 1 93.38 87 ILE B O 1
ATOM 1622 N N . GLY B 1 88 ? -1.477 9.406 -2.598 1 96.88 88 GLY B N 1
ATOM 1623 C CA . GLY B 1 88 ? -1.429 8.664 -3.846 1 96.88 88 GLY B CA 1
ATOM 1624 C C . GLY B 1 88 ? -0.097 7.977 -4.078 1 96.88 88 GLY B C 1
ATOM 1625 O O . GLY B 1 88 ? 0.022 6.762 -3.896 1 96.88 88 GLY B O 1
ATOM 1626 N N . LEU B 1 89 ? 0.947 8.75 -4.367 1 97.88 89 LEU B N 1
ATOM 1627 C CA . LEU B 1 89 ? 2.225 8.195 -4.809 1 97.88 89 LEU B CA 1
ATOM 1628 C C . LEU B 1 89 ? 2.85 7.332 -3.719 1 97.88 89 LEU B C 1
ATOM 1630 O O . LEU B 1 89 ? 3.146 6.156 -3.949 1 97.88 89 LEU B O 1
ATOM 1634 N N . ALA B 1 90 ? 3.07 7.891 -2.533 1 96.5 90 ALA B N 1
ATOM 1635 C CA . ALA B 1 90 ? 3.676 7.121 -1.45 1 96.5 90 ALA B CA 1
ATOM 1636 C C . ALA B 1 90 ? 2.779 5.957 -1.034 1 96.5 90 ALA B C 1
ATOM 1638 O O . ALA B 1 90 ? 3.258 4.844 -0.817 1 96.5 90 ALA B O 1
ATOM 1639 N N . GLY B 1 91 ? 1.476 6.219 -0.996 1 95.56 91 GLY B N 1
ATOM 1640 C CA . GLY B 1 91 ? 0.521 5.176 -0.66 1 95.56 91 GLY B CA 1
ATOM 1641 C C . GLY B 1 91 ? 0.473 4.059 -1.685 1 95.56 91 GLY B C 1
ATOM 1642 O O . GLY B 1 91 ? 0.408 2.881 -1.325 1 95.56 91 GLY B O 1
ATOM 1643 N N . GLY B 1 92 ? 0.461 4.391 -2.895 1 96.62 92 GLY B N 1
ATOM 1644 C CA . GLY B 1 92 ? 0.435 3.408 -3.969 1 96.62 92 GLY B CA 1
ATOM 1645 C C . GLY B 1 92 ? 1.748 2.666 -4.129 1 96.62 92 GLY B C 1
ATOM 1646 O O . GLY B 1 92 ? 1.771 1.534 -4.621 1 96.62 92 GLY B O 1
ATOM 1647 N N . PHE B 1 93 ? 2.793 3.318 -3.771 1 97.88 93 PHE B N 1
ATOM 1648 C CA . PHE B 1 93 ? 4.121 2.725 -3.854 1 97.88 93 PHE B CA 1
ATOM 1649 C C . PHE B 1 93 ? 4.32 1.688 -2.756 1 97.88 93 PHE B C 1
ATOM 1651 O O . PHE B 1 93 ? 5.008 0.686 -2.957 1 97.88 93 PHE B O 1
ATOM 1658 N N . THR B 1 94 ? 3.744 1.911 -1.587 1 95.62 94 THR B N 1
ATOM 1659 C CA . THR B 1 94 ? 3.867 0.967 -0.482 1 95.62 94 THR B CA 1
ATOM 1660 C C . THR B 1 94 ? 2.738 -0.059 -0.52 1 95.62 94 THR B C 1
ATOM 1662 O O . THR B 1 94 ? 1.731 0.142 -1.204 1 95.62 94 THR B O 1
ATOM 1665 N N . THR B 1 95 ? 2.918 -1.146 0.062 1 93.56 95 THR B N 1
ATOM 1666 C CA . THR B 1 95 ? 1.888 -2.178 0.044 1 93.56 95 THR B CA 1
ATOM 1667 C C . THR B 1 95 ? 1.909 -2.986 1.337 1 93.56 95 THR B C 1
ATOM 1669 O O . THR B 1 95 ? 2.975 -3.221 1.911 1 93.56 95 THR B O 1
ATOM 1672 N N . PHE B 1 96 ? 0.775 -3.4 1.714 1 90.44 96 PHE B N 1
ATOM 1673 C CA . PHE B 1 96 ? 0.604 -4.273 2.869 1 90.44 96 PHE B CA 1
ATOM 1674 C C . PHE B 1 96 ? 0.197 -5.676 2.432 1 90.44 96 PHE B C 1
ATOM 1676 O O . PHE B 1 96 ? 0.738 -6.668 2.926 1 90.44 96 PHE B O 1
ATOM 1683 N N . SER B 1 97 ? -0.648 -5.812 1.488 1 90.12 97 SER B N 1
ATOM 1684 C CA . SER B 1 97 ? -1.215 -7.094 1.074 1 90.12 97 SER B CA 1
ATOM 1685 C C . SER B 1 97 ? -0.143 -8.008 0.5 1 90.12 97 SER B C 1
ATOM 1687 O O . SER B 1 97 ? -0.135 -9.211 0.776 1 90.12 97 SER B O 1
ATOM 1689 N N . THR B 1 98 ? 0.771 -7.41 -0.326 1 88.5 98 THR B N 1
ATOM 1690 C CA . THR B 1 98 ? 1.812 -8.234 -0.934 1 88.5 98 THR B CA 1
ATOM 1691 C C . THR B 1 98 ? 2.773 -8.758 0.127 1 88.5 98 THR B C 1
ATOM 1693 O O . THR B 1 98 ? 3.275 -9.883 0.013 1 88.5 98 THR B O 1
ATOM 1696 N N . VAL B 1 99 ? 3.051 -7.953 1.135 1 86 99 VAL B N 1
ATOM 1697 C CA . VAL B 1 99 ? 3.881 -8.406 2.246 1 86 99 VAL B CA 1
ATOM 1698 C C . VAL B 1 99 ? 3.223 -9.602 2.93 1 86 99 VAL B C 1
ATOM 1700 O O . VAL B 1 99 ? 3.895 -10.578 3.26 1 86 99 VAL B O 1
ATOM 1703 N N . MET B 1 100 ? 1.949 -9.555 3.068 1 82.44 100 MET B N 1
ATOM 1704 C CA . MET B 1 100 ? 1.22 -10.641 3.715 1 82.44 100 MET B CA 1
ATOM 1705 C C . MET B 1 100 ? 1.302 -11.922 2.889 1 82.44 100 MET B C 1
ATOM 1707 O O . MET B 1 100 ? 1.429 -13.016 3.441 1 82.44 100 MET B O 1
ATOM 1711 N N . VAL B 1 101 ? 1.237 -11.789 1.606 1 79.56 101 VAL B N 1
ATOM 1712 C CA . VAL B 1 101 ? 1.356 -12.938 0.712 1 79.56 101 VAL B CA 1
ATOM 1713 C C . VAL B 1 101 ? 2.715 -13.609 0.909 1 79.56 101 VAL B C 1
ATOM 1715 O O . VAL B 1 101 ? 2.801 -14.836 0.994 1 79.56 101 VAL B O 1
ATOM 1718 N N . GLU B 1 102 ? 3.693 -12.766 0.957 1 78.38 102 GLU B N 1
ATOM 1719 C CA . GLU B 1 102 ? 5.043 -13.312 1.059 1 78.38 102 GLU B CA 1
ATOM 1720 C C . GLU B 1 102 ? 5.273 -13.961 2.422 1 78.38 102 GLU B C 1
ATOM 1722 O O . GLU B 1 102 ? 6.031 -14.922 2.537 1 78.38 102 GLU B O 1
ATOM 1727 N N . VAL B 1 103 ? 4.633 -13.469 3.434 1 74.94 103 VAL B N 1
ATOM 1728 C CA . VAL B 1 103 ? 4.738 -14.023 4.777 1 74.94 103 VAL B CA 1
ATOM 1729 C C . VAL B 1 103 ? 4.055 -15.391 4.824 1 74.94 103 VAL B C 1
ATOM 1731 O O . VAL B 1 103 ? 4.562 -16.328 5.449 1 74.94 103 VAL B O 1
ATOM 1734 N N . PHE B 1 104 ? 3.037 -15.594 3.996 1 69.31 104 PHE B N 1
ATOM 1735 C CA . PHE B 1 104 ? 2.223 -16.797 4.176 1 69.31 104 PHE B CA 1
ATOM 1736 C C . PHE B 1 104 ? 2.555 -17.828 3.115 1 69.31 104 PHE B C 1
ATOM 1738 O O . PHE B 1 104 ? 2.281 -19.031 3.301 1 69.31 104 PHE B O 1
ATOM 1745 N N . THR B 1 105 ? 2.977 -17.422 2.039 1 68.81 105 THR B N 1
ATOM 1746 C CA . THR B 1 105 ? 3.191 -18.422 0.99 1 68.81 105 THR B CA 1
ATOM 1747 C C . THR B 1 105 ? 4.551 -19.094 1.153 1 68.81 105 THR B C 1
ATOM 1749 O O . THR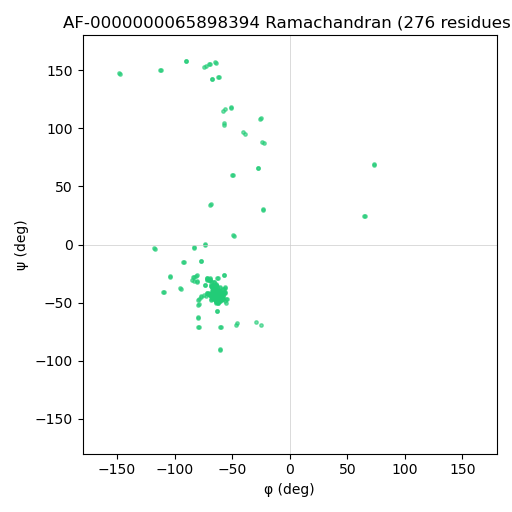 B 1 105 ? 4.879 -20.031 0.419 1 68.81 105 THR B O 1
ATOM 1752 N N . ARG B 1 106 ? 5.309 -18.703 2.092 1 64.94 106 ARG B N 1
ATOM 1753 C CA . ARG B 1 106 ? 6.609 -19.328 2.299 1 64.94 106 ARG B CA 1
ATOM 1754 C C . ARG B 1 106 ? 6.637 -20.109 3.605 1 64.94 106 ARG B C 1
ATOM 1756 O O . ARG B 1 106 ? 5.891 -19.797 4.535 1 64.94 106 ARG B O 1
ATOM 1763 N N . PRO B 1 107 ? 7.473 -21.125 3.523 1 64.19 107 PRO B N 1
ATOM 1764 C CA . PRO B 1 107 ? 7.586 -21.953 4.73 1 64.19 107 PRO B CA 1
ATOM 1765 C C . PRO B 1 107 ? 8.172 -21.188 5.914 1 64.19 107 PRO B C 1
ATOM 1767 O O . PRO B 1 107 ? 8.805 -20.141 5.723 1 64.19 107 PRO B O 1
ATOM 1770 N N . GLN B 1 108 ? 7.91 -21.625 7.227 1 67.75 108 GLN B N 1
ATOM 1771 C CA . GLN B 1 108 ? 8.398 -21.125 8.508 1 67.75 108 GLN B CA 1
ATOM 1772 C C . GLN B 1 108 ? 7.75 -19.797 8.867 1 67.75 108 GLN B C 1
ATOM 1774 O O . GLN B 1 108 ? 8.43 -18.766 8.938 1 67.75 108 GLN B O 1
ATOM 1779 N N . PRO B 1 109 ? 6.555 -19.859 9.141 1 64.25 109 PRO B N 1
ATOM 1780 C CA . PRO B 1 109 ? 5.758 -18.656 9.383 1 64.25 109 PRO B CA 1
ATOM 1781 C C . PRO B 1 109 ? 6.316 -17.797 10.516 1 64.25 109 PRO B C 1
ATOM 1783 O O . PRO B 1 109 ? 6.262 -16.562 10.453 1 64.25 109 PRO B O 1
ATOM 1786 N N . ALA B 1 110 ? 6.992 -18.422 11.375 1 66.56 110 ALA B N 1
ATOM 1787 C CA . ALA B 1 110 ? 7.523 -17.656 12.508 1 66.56 110 ALA B CA 1
ATOM 1788 C C . ALA B 1 110 ? 8.609 -16.688 12.047 1 66.56 110 ALA B C 1
ATOM 1790 O O . ALA B 1 110 ? 8.633 -15.531 12.477 1 66.56 110 ALA B O 1
ATOM 1791 N N . ARG B 1 111 ? 9.539 -17.188 11.258 1 68.75 111 ARG B N 1
ATOM 1792 C CA . ARG B 1 111 ? 10.633 -16.359 10.766 1 68.75 111 ARG B CA 1
ATOM 1793 C C . ARG B 1 111 ? 10.102 -15.211 9.898 1 68.75 111 ARG B C 1
ATOM 1795 O O . ARG B 1 111 ? 10.633 -14.094 9.945 1 68.75 111 ARG B O 1
ATOM 1802 N N . ARG B 1 112 ? 9.031 -15.484 9.32 1 70.62 112 ARG B N 1
ATOM 1803 C CA . ARG B 1 112 ? 8.492 -14.477 8.406 1 70.62 112 ARG B CA 1
ATOM 1804 C C . ARG B 1 112 ? 7.754 -13.383 9.164 1 70.62 112 ARG B C 1
ATOM 1806 O O . ARG B 1 112 ? 7.828 -12.211 8.805 1 70.62 112 ARG B O 1
ATOM 1813 N N . ILE B 1 113 ? 7.148 -13.789 10.273 1 70.19 113 ILE B N 1
ATOM 1814 C CA . ILE B 1 113 ? 6.52 -12.797 11.133 1 70.19 113 ILE B CA 1
ATOM 1815 C C . ILE B 1 113 ? 7.582 -11.875 11.727 1 70.19 113 ILE B C 1
ATOM 1817 O O . ILE B 1 113 ? 7.383 -10.656 11.797 1 70.19 113 ILE B O 1
ATOM 1821 N N . ALA B 1 114 ? 8.672 -12.469 12.016 1 73 114 ALA B N 1
ATOM 1822 C CA . ALA B 1 114 ? 9.781 -11.68 12.539 1 73 114 ALA B CA 1
ATOM 1823 C C . ALA B 1 114 ? 10.297 -10.695 11.5 1 73 114 ALA B C 1
ATOM 1825 O O . ALA B 1 114 ? 10.672 -9.57 11.828 1 73 114 ALA B O 1
ATOM 1826 N N . GLY B 1 115 ? 10.289 -11.117 10.258 1 74.62 115 GLY B N 1
ATOM 1827 C CA . GLY B 1 115 ? 10.703 -10.234 9.172 1 74.62 115 GLY B CA 1
ATOM 1828 C C . GLY B 1 115 ? 9.781 -9.047 8.984 1 74.62 115 GLY B C 1
ATOM 1829 O O . GLY B 1 115 ? 10.242 -7.926 8.773 1 74.62 115 GLY B O 1
ATOM 1830 N N . VAL B 1 116 ? 8.523 -9.281 9.188 1 75.75 116 VAL B N 1
ATOM 1831 C CA . VAL B 1 116 ? 7.531 -8.219 9.039 1 75.75 116 VAL B CA 1
ATOM 1832 C C . VAL B 1 116 ? 7.676 -7.215 10.18 1 75.75 116 VAL B C 1
ATOM 1834 O O . VAL B 1 116 ? 7.613 -6.004 9.961 1 75.75 116 VAL B O 1
ATOM 1837 N N . VAL B 1 117 ? 7.863 -7.746 11.305 1 73.81 117 VAL B N 1
ATOM 1838 C CA . VAL B 1 117 ? 8.047 -6.895 12.477 1 73.81 117 VAL B CA 1
ATOM 1839 C C . VAL B 1 117 ? 9.312 -6.059 12.312 1 73.81 117 VAL B C 1
ATOM 1841 O O . VAL B 1 117 ? 9.312 -4.859 12.602 1 73.81 117 VAL B O 1
ATOM 1844 N N . GLY B 1 118 ? 10.344 -6.727 11.867 1 77.12 118 GLY B N 1
ATOM 1845 C CA . GLY B 1 118 ? 11.578 -6 11.625 1 77.12 118 GLY B CA 1
ATOM 1846 C C . GLY B 1 118 ? 11.414 -4.875 10.617 1 77.12 118 GLY B C 1
ATOM 1847 O O . GLY B 1 118 ? 11.922 -3.77 10.828 1 77.12 118 GLY B O 1
ATOM 1848 N N . MET B 1 119 ? 10.703 -5.133 9.578 1 77.19 119 MET B N 1
ATOM 1849 C CA . MET B 1 119 ? 10.422 -4.125 8.562 1 77.19 119 MET B CA 1
ATOM 1850 C C . MET B 1 119 ? 9.648 -2.953 9.148 1 77.19 119 MET B C 1
ATOM 1852 O O . MET B 1 119 ? 9.977 -1.793 8.891 1 77.19 119 MET B O 1
ATOM 1856 N N . ALA B 1 120 ? 8.664 -3.23 9.945 1 76.81 120 ALA B N 1
ATOM 1857 C CA . ALA B 1 120 ? 7.844 -2.193 10.562 1 76.81 120 ALA B CA 1
ATOM 1858 C C . ALA B 1 120 ? 8.688 -1.303 11.477 1 76.81 120 ALA B C 1
ATOM 1860 O O . ALA B 1 120 ? 8.539 -0.078 11.461 1 76.81 120 ALA B O 1
ATOM 1861 N N . VAL B 1 121 ? 9.57 -1.912 12.172 1 75.5 121 VAL B N 1
ATOM 1862 C CA . VAL B 1 121 ? 10.414 -1.179 13.109 1 75.5 121 VAL B CA 1
ATOM 1863 C C . VAL B 1 121 ? 11.352 -0.243 12.352 1 75.5 121 VAL B C 1
ATOM 1865 O O . VAL B 1 121 ? 11.508 0.923 12.719 1 75.5 121 VAL B O 1
ATOM 1868 N N . VAL B 1 122 ? 11.953 -0.715 11.336 1 78.38 122 VAL B N 1
ATOM 1869 C CA . VAL B 1 122 ? 12.883 0.085 10.547 1 78.38 122 VAL B CA 1
ATOM 1870 C C . VAL B 1 122 ? 12.141 1.242 9.891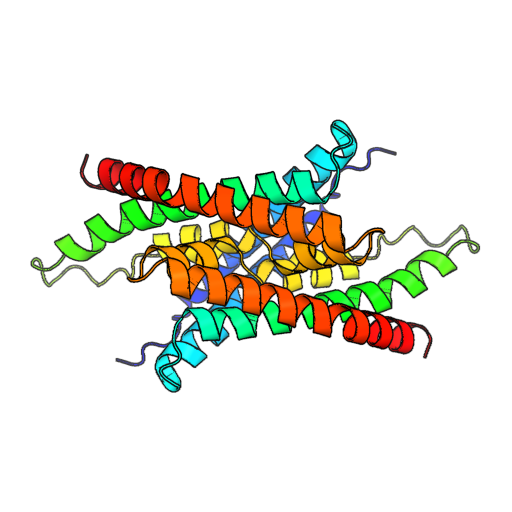 1 78.38 122 VAL B C 1
ATOM 1872 O O . VAL B 1 122 ? 12.633 2.373 9.867 1 78.38 122 VAL B O 1
ATOM 1875 N N . CYS B 1 123 ? 11.016 0.976 9.383 1 77.81 123 CYS B N 1
ATOM 1876 C CA . CYS B 1 123 ? 10.211 2.012 8.742 1 77.81 123 CYS B CA 1
ATOM 1877 C C . CYS B 1 123 ? 9.812 3.088 9.742 1 77.81 123 CYS B C 1
ATOM 1879 O O . CYS B 1 123 ? 9.82 4.277 9.414 1 77.81 123 CYS B O 1
ATOM 1881 N N . CYS B 1 124 ? 9.477 2.654 10.953 1 73.75 124 CYS B N 1
ATOM 1882 C CA . CYS B 1 124 ? 9.156 3.613 12.008 1 73.75 124 CYS B CA 1
ATOM 1883 C C . CYS B 1 124 ? 10.367 4.488 12.328 1 73.75 124 CYS B C 1
ATOM 1885 O O . CYS B 1 124 ? 10.227 5.695 12.531 1 73.75 124 CYS B O 1
ATOM 1887 N N . ALA B 1 125 ? 11.516 3.906 12.367 1 77.38 125 ALA B N 1
ATOM 1888 C CA . ALA B 1 125 ? 12.734 4.605 12.758 1 77.38 125 ALA B CA 1
ATOM 1889 C C . ALA B 1 125 ? 13.094 5.684 11.734 1 77.38 125 ALA B C 1
ATOM 1891 O O . ALA B 1 125 ? 13.648 6.727 12.094 1 77.38 125 ALA B O 1
ATOM 1892 N N . VAL B 1 126 ? 12.789 5.438 10.531 1 79.5 126 VAL B N 1
ATOM 1893 C CA . VAL B 1 126 ? 13.242 6.363 9.5 1 79.5 126 VAL B CA 1
ATOM 1894 C C . VAL B 1 126 ? 12.18 7.43 9.25 1 79.5 126 VAL B C 1
ATOM 1896 O O . VAL B 1 126 ? 12.453 8.453 8.625 1 79.5 126 VAL B O 1
ATOM 1899 N N . PHE B 1 127 ? 10.953 7.234 9.703 1 78.69 127 PHE B N 1
ATOM 1900 C CA . PHE B 1 127 ? 9.844 8.148 9.43 1 78.69 127 PHE B CA 1
ATOM 1901 C C . PHE B 1 127 ? 10.102 9.508 10.055 1 78.69 127 PHE B C 1
ATOM 1903 O O . PHE B 1 127 ? 9.953 10.539 9.398 1 78.69 127 PHE B O 1
ATOM 1910 N N . LEU B 1 128 ? 10.484 9.562 11.336 1 77.31 128 LEU B N 1
ATOM 1911 C CA . LEU B 1 128 ? 10.633 10.812 12.062 1 77.31 128 LEU B CA 1
ATOM 1912 C C . LEU B 1 128 ? 11.719 11.68 11.438 1 77.31 128 LEU B C 1
ATOM 1914 O O . LEU B 1 128 ? 11.5 12.867 11.172 1 77.31 128 LEU B O 1
ATOM 1918 N N . PRO B 1 129 ? 12.891 11.125 11.164 1 83.81 129 PRO B N 1
ATOM 1919 C CA . PRO B 1 129 ? 13.898 11.93 10.469 1 83.81 129 PRO B CA 1
ATOM 1920 C C . PRO B 1 129 ? 13.391 12.469 9.133 1 83.81 129 PRO B C 1
ATOM 1922 O O . PRO B 1 129 ? 13.719 13.602 8.758 1 83.81 129 PRO B O 1
ATOM 1925 N N . ALA B 1 130 ? 12.656 11.664 8.359 1 85.81 130 ALA B N 1
ATOM 1926 C CA . ALA B 1 130 ? 12.117 12.109 7.078 1 85.81 130 ALA B CA 1
ATOM 1927 C C . ALA B 1 130 ? 11.133 13.258 7.266 1 85.81 130 ALA B C 1
ATOM 1929 O O . ALA B 1 130 ? 11.141 14.227 6.5 1 85.81 130 ALA B O 1
ATOM 1930 N N . LEU B 1 131 ? 10.281 13.078 8.219 1 81.88 131 LEU B N 1
ATOM 1931 C CA . LEU B 1 131 ? 9.328 14.125 8.562 1 81.88 131 LEU B CA 1
ATOM 1932 C C . LEU B 1 131 ? 10.047 15.438 8.875 1 81.88 131 LEU B C 1
ATOM 1934 O O . LEU B 1 131 ? 9.648 16.5 8.383 1 81.88 131 LEU B O 1
ATOM 1938 N N . TRP B 1 132 ? 11 15.359 9.711 1 83.5 132 TRP B N 1
ATOM 1939 C CA . TRP B 1 132 ? 11.773 16.531 10.102 1 83.5 132 TRP B CA 1
ATOM 1940 C C . TRP B 1 132 ? 12.445 17.172 8.891 1 83.5 132 TRP B C 1
ATOM 1942 O O . TRP B 1 132 ? 12.461 18.391 8.75 1 83.5 132 TRP B O 1
ATOM 1952 N N . CYS B 1 133 ? 13.047 16.406 8.094 1 88.25 133 CYS B N 1
ATOM 1953 C CA . CYS B 1 133 ? 13.703 16.906 6.895 1 88.25 133 CYS B CA 1
ATOM 1954 C C . CYS B 1 133 ? 12.703 17.609 5.98 1 88.25 133 CYS B C 1
ATOM 1956 O O . CYS B 1 133 ? 13.016 18.641 5.402 1 88.25 133 CYS B O 1
ATOM 1958 N N . GLY B 1 134 ? 11.547 16.984 5.781 1 85.69 134 GLY B N 1
ATOM 1959 C CA . GLY B 1 134 ? 10.508 17.609 4.992 1 85.69 134 GLY B CA 1
ATOM 1960 C C . GLY B 1 134 ? 10.094 18.969 5.531 1 85.69 134 GLY B C 1
ATOM 1961 O O . GLY B 1 134 ? 9.883 19.906 4.762 1 85.69 134 GLY B O 1
ATOM 1962 N N . ALA B 1 135 ? 9.992 19.031 6.812 1 82.38 135 ALA B N 1
ATOM 1963 C CA . ALA B 1 135 ? 9.633 20.281 7.461 1 82.38 135 ALA B CA 1
ATOM 1964 C C . ALA B 1 135 ? 10.711 21.344 7.242 1 82.38 135 ALA B C 1
ATOM 1966 O O . ALA B 1 135 ? 10.406 22.516 7.008 1 82.38 135 ALA B O 1
ATOM 1967 N N . LEU B 1 136 ? 11.906 20.906 7.363 1 86.25 136 LEU B N 1
ATOM 1968 C CA . LEU B 1 136 ? 13.023 21.828 7.164 1 86.25 136 LEU B CA 1
ATOM 1969 C C . LEU B 1 136 ? 13.031 22.375 5.738 1 86.25 136 LEU B C 1
ATOM 1971 O O . LEU B 1 136 ? 13.344 23.547 5.523 1 86.25 136 LEU B O 1
ATOM 1975 N N . LEU B 1 137 ? 12.727 21.516 4.844 1 81.38 137 LEU B N 1
ATOM 1976 C CA . LEU B 1 137 ? 12.703 21.906 3.438 1 81.38 137 LEU B CA 1
ATOM 1977 C C . LEU B 1 137 ? 11.586 22.906 3.172 1 81.38 137 LEU B C 1
ATOM 1979 O O . LEU B 1 137 ? 11.719 23.781 2.305 1 81.38 137 LEU B O 1
ATOM 1983 N N . ALA B 1 138 ? 10.453 22.734 3.867 1 78.12 138 ALA B N 1
ATOM 1984 C CA . ALA B 1 138 ? 9.336 23.656 3.703 1 78.12 138 ALA B CA 1
ATOM 1985 C C . ALA B 1 138 ? 9.672 25.031 4.27 1 78.12 138 ALA B C 1
ATOM 1987 O O . ALA B 1 138 ? 9.141 26.047 3.816 1 78.12 138 ALA B O 1
ATOM 1988 N N . GLY B 1 139 ? 10.289 25.031 5.484 1 69.75 139 GLY B N 1
ATOM 1989 C CA . GLY B 1 139 ? 10.672 26.281 6.133 1 69.75 139 GLY B CA 1
ATOM 1990 C C . GLY B 1 139 ? 11.922 26.891 5.539 1 69.75 139 GLY B C 1
ATOM 1991 O O . GLY B 1 139 ? 12.297 28.016 5.898 1 69.75 139 GLY B O 1
ATOM 1992 N N . ALA B 1 140 ? 12.672 26.156 4.742 1 58.34 140 ALA B N 1
ATOM 1993 C CA . ALA B 1 140 ? 13.852 26.75 4.129 1 58.34 140 ALA B CA 1
ATOM 1994 C C . ALA B 1 140 ? 13.469 27.562 2.889 1 58.34 140 ALA B C 1
ATOM 1996 O O . ALA B 1 140 ? 12.484 27.25 2.215 1 58.34 140 ALA B O 1
#

Nearest PDB structures (foldseek):
  6bx5-assembly1_A  TM=8.633E-01  e=2.386E-04  Escherichia coli
  7kkb-assembly1_B  TM=7.376E-01  e=8.536E-05  Escherichia coli
  5kom-assembly1_A  TM=7.358E-01  e=3.200E-04  Escherichia coli
  6b24-assembly1_A  TM=6.984E-01  e=3.892E-04  Escherichia coli
  6x58-assembly1_F  TM=8.132E-01  e=1.389E-03  Human immunodeficiency virus

Sequence (280 aa):
MNTGATLIELLAVALGGGTGAAARYVLDTHLKSKHGWAPLWSLAVVNLLGTVVLGLVLGYTSQHLDGAAGSTSAGETQDILYPLLGIGLAGGFTTFSTVMVEVFTRPQPARRIAGVVGMAVVCCAVFLPALWCGALLAGAMNTGATLIELLAVALGGGTGAAARYVLDTHLKSKHGWAPLWSLAVVNLLGTVVLGLVLGYTSQHLDGAAGSTSAGETQDILYPLLGIGLAGGFTTFSTVMVEVFTRPQPARRIAGVVGMAVVCCAVFLPALWCGALLAGA

Secondary structure (DSSP, 8-state):
---SPPHHHHHHHHHHHHHHHHHHHHHHHHHHHHH---HHHHHHHHHHHHHHHHHHHHHHHHHHHHSTTS---S------HIIIIIIIIIHHH--SHHHHHHHHSSS-HHHHHHHHHHHHHHHHHHHHHHHHHHHHHHH-/---SPPHHHHHHHHHHHHHHHHHHHHHHHHHHHHH---HHHHHHHHHHHHHHHHHHHHHHHHHHHHSTTS---S------HIIIIIIIIIHHH--SHHHHHHHHSSS-HHHHHHHHHHHHHHHHHHHHHHHHHHHHHHH-

Radius of gyration: 19.17 Å; Cα contacts (8 Å, |Δi|>4): 503; chains: 2; bounding box: 39×64×53 Å

Foldseek 3Di:
DCPDQDPLLVVLQAQQLVQLQVVLVVQLCCCCVVVVDQNLVSLLVQLLVLLLQLLLQLLQVVLVVVPVPPDDDDPCPVPSSCSNRNNRNSVNSHDDVVLVCSLPVDPDNPVSVVSVVVSVVSSVVNSVVSNNNSNVVNVD/DCPDQDPLLVVLQAQQLVQLQVVLVVQLCCCCVVVVDQNLVSLLVQLLVLLLQLLLQQLQVVLVVVPVPDDDPDPCPVPSSCSNRNNRNSVNSHDDVVLVCSLPVDPDNPVSVVSVVVSVVSSVVNSVVSNNNSNVVNVD